Protein AF-A0A383EWA3-F1 (afdb_monomer_lite)

Secondary structure (DSSP, 8-state):
-HHHHHTTPPP--------PPPP-EEPGGGHHHH-SS-HHHHHHHHHHHHTT---TTHHHHHHHHHHHHHHHHHHHHHT-SS-S--HHHHHHHHHHHHHHHHHTT-SS--HHHHHHHHHHHHHHHHHHHHHHHHH--GGGGS--TTS-EEEEETTEEESSSTTPPEE---SS-------------PPPPHHHHHHHHHH--TTS-SS-HHHHHHHHHHHHHHHHHHHH-

Radius of gyration: 26.11 Å; chains: 1; bounding box: 76×43×84 Å

Foldseek 3Di:
DVVCVVVVPDDDPDPPPPDDDDDAAEDLVQVPVVDPFQLQLVLVVVVCVVVVHDCVCSLPVVLVVLLVQLVVVLCVVVVDPDDPSDPVLVVVLSVQQVVVCVVVVHPHGDLCSNLVSLCVRRNLSSSVSSVVSSSDHPPPVPDPPPHFYWYDDDQWIARPPPRDTDGHDDPPDPDDDDDDDDDGDDDDDPVVVVVCVVPDDPPDDPDDVVVVVVVVVVVVVVVVVVVVD

pLDDT: mean 85.51, std 10.2, range [56.0, 97.12]

Structure (mmCIF, N/CA/C/O backbone):
data_AF-A0A383EWA3-F1
#
_entry.id   AF-A0A383EWA3-F1
#
loop_
_atom_site.group_PDB
_atom_site.id
_atom_site.type_symbol
_atom_site.label_atom_id
_atom_site.label_alt_id
_atom_site.label_comp_id
_atom_site.label_asym_id
_atom_site.label_entity_id
_atom_site.label_seq_id
_atom_site.pdbx_PDB_ins_code
_atom_site.Cartn_x
_atom_site.Cartn_y
_atom_site.Cartn_z
_atom_site.occupancy
_atom_site.B_iso_or_equiv
_atom_site.auth_seq_id
_atom_site.auth_comp_id
_atom_site.auth_asym_id
_atom_site.auth_atom_id
_atom_site.pdbx_PDB_model_num
ATOM 1 N N . ILE A 1 1 ? -41.586 -14.687 6.623 1.00 59.41 1 ILE A N 1
ATOM 2 C CA . ILE A 1 1 ? -42.155 -13.933 7.776 1.00 59.41 1 ILE A CA 1
ATOM 3 C C . ILE A 1 1 ? -43.475 -14.551 8.236 1.00 59.41 1 ILE A C 1
ATOM 5 O O . ILE A 1 1 ? -43.554 -14.907 9.400 1.00 59.41 1 ILE A O 1
ATOM 9 N N . LYS A 1 2 ? -44.462 -14.754 7.347 1.00 65.44 2 LYS A N 1
ATOM 10 C CA . LYS A 1 2 ? -45.743 -15.407 7.685 1.00 65.44 2 LYS A CA 1
ATOM 11 C C . LYS A 1 2 ? -45.574 -16.842 8.226 1.00 65.44 2 LYS A C 1
ATOM 13 O O . LYS A 1 2 ? -46.041 -17.120 9.317 1.00 65.44 2 LYS A O 1
ATOM 18 N N . GLU A 1 3 ? -44.757 -17.671 7.570 1.00 68.12 3 GLU A N 1
ATOM 19 C CA . GLU A 1 3 ? -44.404 -19.021 8.065 1.00 68.12 3 GLU A CA 1
ATOM 20 C C . GLU A 1 3 ? -43.766 -19.022 9.462 1.00 68.12 3 GLU A C 1
ATOM 22 O O . GLU A 1 3 ? -44.107 -19.846 10.298 1.00 68.12 3 GLU A O 1
ATOM 27 N N . ALA A 1 4 ? -42.866 -18.077 9.757 1.00 63.84 4 ALA A N 1
ATOM 28 C CA . ALA A 1 4 ? -42.215 -18.002 11.068 1.00 63.84 4 ALA A CA 1
ATOM 29 C C . ALA A 1 4 ? -43.192 -17.609 12.195 1.00 63.84 4 ALA A C 1
ATOM 31 O O . ALA A 1 4 ? -42.987 -18.000 13.344 1.00 63.84 4 ALA A O 1
ATOM 32 N N . TYR A 1 5 ? -44.239 -16.846 11.859 1.00 70.44 5 TYR A N 1
ATOM 33 C CA . TYR A 1 5 ? -45.321 -16.473 12.772 1.00 70.44 5 TYR A CA 1
ATOM 34 C C . TYR A 1 5 ? -46.276 -17.648 13.016 1.00 70.44 5 TYR A C 1
ATOM 36 O O . TYR A 1 5 ? -46.602 -17.938 14.168 1.00 70.44 5 TYR A O 1
ATOM 44 N N . ASP A 1 6 ? -46.656 -18.358 11.950 1.00 77.44 6 ASP A N 1
ATOM 45 C CA . ASP A 1 6 ? -47.553 -19.515 12.018 1.00 77.44 6 ASP A CA 1
ATOM 46 C C . ASP A 1 6 ? -46.904 -20.695 12.770 1.00 77.44 6 ASP A C 1
ATOM 48 O O . ASP A 1 6 ? -47.557 -21.351 13.580 1.00 77.44 6 ASP A O 1
ATOM 52 N N . GLU A 1 7 ? -45.596 -20.917 12.594 1.00 83.44 7 GLU A N 1
ATOM 53 C CA . GLU A 1 7 ? -44.840 -21.985 13.269 1.00 83.44 7 GLU A CA 1
ATOM 54 C C . GLU A 1 7 ? -44.392 -21.636 14.702 1.00 83.44 7 GLU A C 1
ATOM 56 O O . GLU A 1 7 ? -43.801 -22.483 15.372 1.00 83.44 7 GLU A O 1
ATOM 61 N N . ARG A 1 8 ? -44.631 -20.400 15.185 1.00 75.38 8 ARG A N 1
ATOM 62 C CA . ARG A 1 8 ? -44.137 -19.884 16.484 1.00 75.38 8 ARG A CA 1
ATOM 63 C C . ARG A 1 8 ? -42.682 -20.286 16.772 1.00 75.38 8 ARG A C 1
ATOM 65 O O . ARG A 1 8 ? -42.354 -20.700 17.888 1.00 75.38 8 ARG A O 1
ATOM 72 N N . LYS A 1 9 ? -41.809 -20.190 15.764 1.00 75.00 9 LYS A N 1
ATOM 73 C CA . LYS A 1 9 ? -40.391 -20.538 15.919 1.00 75.00 9 LYS A CA 1
ATOM 74 C C . LYS A 1 9 ? -39.805 -19.748 17.088 1.00 75.00 9 LYS A C 1
ATOM 76 O O . LYS A 1 9 ? -40.056 -18.550 17.220 1.00 75.00 9 LYS A O 1
ATOM 81 N N . SER A 1 10 ? -39.050 -20.426 17.952 1.00 73.06 10 SER A N 1
ATOM 82 C CA . SER A 1 10 ? -38.399 -19.778 19.087 1.00 73.06 10 SER A CA 1
ATOM 83 C C . SER A 1 10 ? -37.502 -18.657 18.575 1.00 73.06 10 SER A C 1
ATOM 85 O O . SER A 1 10 ? -36.642 -18.896 17.725 1.00 73.06 10 SER A O 1
ATOM 87 N N . TYR A 1 11 ? -37.700 -17.448 19.091 1.00 71.25 11 TYR A N 1
ATOM 88 C CA . TYR A 1 11 ? -36.789 -16.343 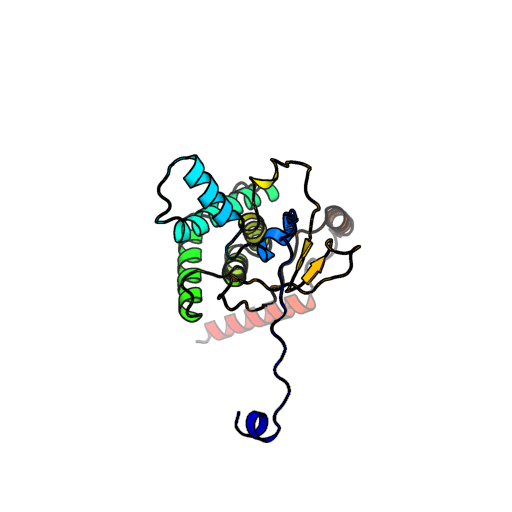18.829 1.00 71.25 11 TYR A CA 1
ATOM 89 C C . TYR A 1 11 ? -35.392 -16.715 19.327 1.00 71.25 11 TYR A C 1
ATOM 91 O O . TYR A 1 11 ? -35.258 -17.307 20.402 1.00 71.25 11 TYR A O 1
ATOM 99 N N . GLU A 1 12 ? -34.353 -16.359 18.568 1.00 68.69 12 GLU A N 1
ATOM 100 C CA . GLU A 1 12 ? -32.996 -16.390 19.108 1.00 68.69 12 GLU A CA 1
ATOM 101 C C . GLU A 1 12 ? -32.971 -15.484 20.340 1.00 68.69 12 GLU A C 1
ATOM 103 O O . GLU A 1 12 ? -33.221 -14.278 20.254 1.00 68.69 12 GLU A O 1
ATOM 108 N N . THR A 1 13 ? -32.733 -16.073 21.510 1.00 65.69 13 THR A N 1
ATOM 109 C CA . THR A 1 13 ? -32.590 -15.320 22.750 1.00 65.69 13 THR A CA 1
ATOM 110 C C . THR A 1 13 ? -31.445 -14.334 22.575 1.00 65.69 13 THR A C 1
ATOM 112 O O . THR A 1 13 ? -30.319 -14.723 22.255 1.00 65.69 13 THR A O 1
ATOM 115 N N . SER A 1 14 ? -31.722 -13.040 22.777 1.00 60.44 14 SER A N 1
ATOM 116 C CA . SER A 1 14 ? -30.674 -12.025 22.748 1.00 60.44 14 SER A CA 1
ATOM 117 C C . SER A 1 14 ? -29.626 -12.420 23.781 1.00 60.44 14 SER A C 1
ATOM 119 O O . SER A 1 14 ? -29.930 -12.482 24.976 1.00 60.44 14 SER A O 1
ATOM 121 N N . ARG A 1 15 ? -28.408 -12.733 23.336 1.00 59.72 15 ARG A N 1
ATOM 122 C CA . ARG A 1 15 ? -27.330 -13.088 24.254 1.00 59.72 15 ARG A CA 1
ATOM 123 C C . ARG A 1 15 ? -27.118 -11.914 25.211 1.00 59.72 15 ARG A C 1
ATOM 125 O O . ARG A 1 15 ? -26.728 -10.831 24.782 1.00 59.72 15 ARG A O 1
ATOM 132 N N . SER A 1 16 ? -27.380 -12.117 26.500 1.00 57.56 16 SER A N 1
ATOM 133 C CA . SER A 1 16 ? -27.087 -11.137 27.544 1.00 57.56 16 SER A CA 1
ATOM 134 C C . SER A 1 16 ? -25.571 -11.073 27.733 1.00 57.56 16 SER A C 1
ATOM 136 O O . SER A 1 16 ? -24.997 -11.776 28.562 1.00 57.56 16 SER A O 1
ATOM 138 N N . HIS A 1 17 ? -24.880 -10.297 26.904 1.00 56.44 17 HIS A N 1
ATOM 139 C CA . HIS A 1 17 ? -23.439 -10.102 27.029 1.00 56.44 17 HIS A CA 1
ATOM 140 C C . HIS A 1 17 ? -23.158 -8.922 27.957 1.00 56.44 17 HIS A C 1
ATOM 142 O O . HIS A 1 17 ? -22.827 -7.828 27.513 1.00 56.44 17 HIS A O 1
ATOM 148 N N . VAL A 1 18 ? -23.284 -9.168 29.263 1.00 57.81 18 VAL A N 1
ATOM 149 C CA . VAL A 1 18 ? -22.684 -8.329 30.313 1.00 57.81 18 VAL A CA 1
ATOM 150 C C . VAL A 1 18 ? -21.349 -8.965 30.706 1.00 57.81 18 VAL A C 1
ATOM 152 O O . VAL A 1 18 ? -21.155 -9.409 31.831 1.00 57.81 18 VAL A O 1
ATOM 155 N N . GLN A 1 19 ? -20.444 -9.111 29.741 1.00 67.00 19 GLN A N 1
ATOM 156 C CA . GLN A 1 19 ? -19.046 -9.423 30.033 1.00 67.00 19 GLN A CA 1
ATOM 157 C C . GLN A 1 19 ? -18.231 -8.153 29.826 1.00 67.00 19 GLN A C 1
ATOM 159 O O . GLN A 1 19 ? -18.472 -7.401 28.878 1.00 67.00 19 GLN A O 1
ATOM 164 N N . THR A 1 20 ? -17.287 -7.900 30.729 1.00 78.56 20 THR A N 1
ATOM 165 C CA . THR A 1 20 ? -16.325 -6.812 30.570 1.00 78.56 20 THR A CA 1
ATOM 166 C C . THR A 1 20 ? -15.487 -7.067 29.316 1.00 78.56 20 THR A C 1
ATOM 168 O O . THR A 1 20 ? -15.048 -8.200 29.112 1.00 78.56 20 THR A O 1
ATOM 171 N N . PRO A 1 21 ? -15.275 -6.060 28.454 1.00 85.38 21 PRO A N 1
ATOM 172 C CA . PRO A 1 21 ? -14.455 -6.232 27.264 1.00 85.38 21 PRO A CA 1
ATOM 173 C C . PRO A 1 21 ? -12.999 -6.501 27.657 1.00 85.38 21 PRO A C 1
ATOM 175 O O . PRO A 1 21 ? -12.444 -5.802 28.504 1.00 85.38 21 PRO A O 1
ATOM 178 N N . ASN A 1 22 ? -12.380 -7.483 27.006 1.00 85.19 22 ASN A N 1
ATOM 179 C CA . ASN A 1 22 ? -10.950 -7.751 27.134 1.00 85.19 22 ASN A CA 1
ATOM 180 C C . ASN A 1 22 ? -10.171 -6.923 26.104 1.00 85.19 22 ASN A C 1
ATOM 182 O O . ASN A 1 22 ? -10.641 -6.713 24.982 1.00 85.19 22 ASN A O 1
ATOM 186 N N . LEU A 1 23 ? -8.983 -6.459 26.489 1.00 86.94 23 LEU A N 1
ATOM 187 C CA . LEU A 1 23 ? -8.086 -5.681 25.636 1.00 86.94 23 LEU A CA 1
ATOM 188 C C . LEU A 1 23 ? -6.951 -6.569 25.128 1.00 86.94 23 LEU A C 1
ATOM 190 O O . LEU A 1 23 ? -6.292 -7.242 25.915 1.00 86.94 23 LEU A O 1
ATOM 194 N N . PHE A 1 24 ? -6.712 -6.517 23.821 1.00 87.56 24 PHE A N 1
ATOM 195 C CA . PHE A 1 24 ? -5.651 -7.250 23.141 1.00 87.56 24 PHE A CA 1
ATOM 196 C C . PHE A 1 24 ? -4.851 -6.297 22.253 1.00 87.56 24 PHE A C 1
ATOM 198 O O . PHE A 1 24 ? -5.405 -5.351 21.687 1.00 87.56 24 PHE A O 1
ATOM 205 N N . GLU A 1 25 ? -3.557 -6.563 22.106 1.00 88.06 25 GLU A N 1
ATOM 206 C CA . GLU A 1 25 ? -2.717 -5.933 21.088 1.00 88.06 25 GLU A CA 1
ATOM 207 C C . GLU A 1 25 ? -2.927 -6.659 19.752 1.00 88.06 25 GLU A C 1
ATOM 209 O O . GLU A 1 25 ? -3.081 -7.877 19.721 1.00 88.06 25 GLU A O 1
ATOM 214 N N . VAL A 1 26 ? -2.935 -5.944 18.629 1.00 88.94 26 VAL A N 1
ATOM 215 C CA . VAL A 1 26 ? -3.057 -6.559 17.298 1.00 88.94 26 VAL A CA 1
ATOM 216 C C . VAL A 1 26 ? -1.675 -6.670 16.675 1.00 88.94 26 VAL A C 1
ATOM 218 O O . VAL A 1 26 ? -0.919 -5.708 16.692 1.00 88.94 26 VAL A O 1
ATOM 221 N N . ASN A 1 27 ? -1.351 -7.814 16.070 1.00 88.25 27 ASN A N 1
ATOM 222 C CA . ASN A 1 27 ? -0.108 -7.954 15.315 1.00 88.25 27 ASN A CA 1
ATOM 223 C C . ASN A 1 27 ? -0.077 -6.978 14.121 1.00 88.25 27 ASN A C 1
ATOM 225 O O . ASN A 1 27 ? -0.943 -7.057 13.240 1.00 88.25 27 ASN A O 1
ATOM 229 N N . LYS A 1 28 ? 0.970 -6.145 14.056 1.00 85.88 28 LYS A N 1
ATOM 230 C CA . LYS A 1 28 ? 1.347 -5.252 12.950 1.00 85.88 28 LYS A CA 1
ATOM 231 C C . LYS A 1 28 ? 1.034 -5.747 11.549 1.00 85.88 28 LYS A C 1
ATOM 233 O O . LYS A 1 28 ? 0.485 -5.021 10.723 1.00 85.88 28 LYS A O 1
ATOM 238 N N . GLU A 1 29 ? 1.408 -6.983 11.236 1.00 87.38 29 GLU A N 1
ATOM 239 C CA . GLU A 1 29 ? 1.237 -7.500 9.877 1.00 87.38 29 GLU A CA 1
ATOM 240 C C . GLU A 1 29 ? -0.246 -7.652 9.524 1.00 87.38 29 GLU A C 1
ATOM 242 O O . GLU A 1 29 ? -0.639 -7.501 8.368 1.00 87.38 29 GLU A O 1
ATOM 247 N N . THR A 1 30 ? -1.080 -7.891 10.531 1.00 89.44 30 THR A N 1
ATOM 248 C CA . THR A 1 30 ? -2.523 -8.110 10.405 1.00 89.44 30 THR A CA 1
ATOM 249 C C . THR A 1 30 ? -3.354 -6.860 10.687 1.00 89.44 30 THR A C 1
ATOM 251 O O . THR A 1 30 ? -4.581 -6.913 10.687 1.00 89.44 30 THR A O 1
ATOM 254 N N . LEU A 1 31 ? -2.702 -5.713 10.880 1.00 89.88 31 LEU A N 1
ATOM 255 C CA . LEU A 1 31 ? -3.329 -4.460 11.301 1.00 89.88 31 LEU A CA 1
ATOM 256 C C . LEU A 1 31 ? -4.318 -3.915 10.251 1.00 89.88 31 LEU A C 1
ATOM 258 O O . LEU A 1 31 ? -5.324 -3.303 10.598 1.00 89.88 31 LEU A O 1
ATOM 262 N N . PHE A 1 32 ? -4.119 -4.260 8.975 1.00 87.62 32 PHE A N 1
ATOM 263 C CA . PHE A 1 32 ? -5.082 -4.004 7.896 1.00 87.62 32 PHE A CA 1
ATOM 264 C C . PHE A 1 32 ? -6.462 -4.648 8.135 1.00 87.62 32 PHE A C 1
ATOM 266 O O . PHE A 1 32 ? -7.461 -4.112 7.680 1.00 87.62 32 PHE A O 1
ATOM 273 N N . PHE A 1 33 ? -6.545 -5.777 8.850 1.00 86.94 33 PHE A N 1
ATOM 274 C CA . PHE A 1 33 ? -7.831 -6.406 9.187 1.00 86.94 33 PHE A CA 1
ATOM 275 C C . PHE A 1 33 ? -8.503 -5.764 10.412 1.00 86.94 33 PHE A C 1
ATOM 277 O O . PHE A 1 33 ? -9.703 -5.945 10.614 1.00 86.94 33 PHE A O 1
ATOM 284 N N . ALA A 1 34 ? -7.742 -5.037 11.238 1.00 87.19 34 ALA A N 1
ATOM 285 C CA . ALA A 1 34 ? -8.270 -4.283 12.377 1.00 87.19 34 ALA A CA 1
ATOM 286 C C . ALA A 1 34 ? -8.765 -2.889 11.982 1.00 87.19 34 ALA A C 1
ATOM 288 O O . ALA A 1 34 ? -9.695 -2.369 12.597 1.00 87.19 34 ALA A O 1
ATOM 289 N N . LEU A 1 35 ? -8.118 -2.254 11.011 1.00 87.38 35 LEU A N 1
ATOM 290 C CA . LEU A 1 35 ? -8.449 -0.900 10.589 1.00 87.38 35 LEU A CA 1
ATOM 291 C C . LEU A 1 35 ? -9.428 -0.907 9.416 1.00 87.38 35 LEU A C 1
ATOM 293 O O . LEU A 1 35 ? -9.417 -1.798 8.573 1.00 87.38 35 LEU A O 1
ATOM 297 N N . THR A 1 36 ? -10.275 0.117 9.351 1.00 82.00 36 THR A N 1
ATOM 298 C CA . THR A 1 36 ? -11.177 0.348 8.211 1.00 82.00 36 THR A CA 1
ATOM 299 C C . THR A 1 36 ? -10.477 1.026 7.032 1.00 82.00 36 THR A C 1
ATOM 301 O O . THR A 1 36 ? -10.977 0.980 5.911 1.00 82.00 36 THR A O 1
ATOM 304 N N . GLU A 1 37 ? -9.330 1.660 7.282 1.00 88.25 37 GLU A N 1
ATOM 305 C CA . GLU A 1 37 ? -8.514 2.386 6.308 1.00 88.25 37 GLU A CA 1
ATOM 306 C C . GLU A 1 37 ? -7.122 1.753 6.173 1.00 88.25 37 GLU A C 1
ATOM 308 O O . GLU A 1 37 ? -6.768 0.817 6.895 1.00 88.25 37 GLU A O 1
ATOM 313 N N . PHE A 1 38 ? -6.299 2.266 5.252 1.00 92.19 38 PHE A N 1
ATOM 314 C CA . PHE A 1 38 ? -4.908 1.829 5.160 1.00 92.19 38 PHE A CA 1
ATOM 315 C C . PHE A 1 38 ? -4.153 2.192 6.442 1.00 92.19 38 PHE A C 1
ATOM 317 O O . PHE A 1 38 ? -4.189 3.364 6.830 1.00 92.19 38 PHE A O 1
ATOM 324 N N . PRO A 1 39 ? -3.402 1.249 7.046 1.00 93.81 39 PRO A N 1
ATOM 325 C CA . PRO A 1 39 ? -2.589 1.529 8.224 1.00 93.81 39 PRO A CA 1
ATOM 326 C C . PRO A 1 39 ? -1.730 2.785 8.079 1.00 93.81 39 PRO A C 1
ATOM 328 O O . PRO A 1 39 ? -1.664 3.597 8.998 1.00 93.81 39 PRO A O 1
ATOM 331 N N . TYR A 1 40 ? -1.158 3.016 6.896 1.00 94.62 40 TYR A N 1
ATOM 332 C CA . TYR A 1 40 ? -0.364 4.215 6.652 1.00 94.62 40 TYR A CA 1
ATOM 333 C C . TYR A 1 40 ? -1.173 5.518 6.697 1.00 94.62 40 TYR A C 1
ATOM 335 O O . TYR A 1 40 ? -0.693 6.513 7.230 1.00 94.62 40 TYR A O 1
ATOM 343 N N . ILE A 1 41 ? -2.411 5.528 6.194 1.00 93.81 41 ILE A N 1
ATOM 344 C CA . ILE A 1 41 ? -3.290 6.706 6.281 1.00 93.81 41 ILE A CA 1
ATOM 345 C C . ILE A 1 41 ? -3.683 6.964 7.737 1.00 93.81 41 ILE A C 1
ATOM 347 O O . ILE A 1 41 ? -3.613 8.102 8.197 1.00 93.81 41 ILE A O 1
ATOM 351 N N . THR A 1 42 ? -4.011 5.915 8.493 1.00 92.94 42 THR A N 1
ATOM 352 C CA . THR A 1 42 ? -4.290 6.037 9.930 1.00 92.94 42 THR A CA 1
ATOM 353 C C . THR A 1 42 ? -3.091 6.612 10.686 1.00 92.94 42 THR A C 1
ATOM 355 O O . THR A 1 42 ? -3.252 7.528 11.492 1.00 92.94 42 THR A O 1
ATOM 358 N N . TYR A 1 43 ? -1.875 6.170 10.356 1.00 93.25 43 TYR A N 1
ATOM 359 C CA . TYR A 1 43 ? -0.645 6.775 10.869 1.00 93.25 43 TYR A CA 1
ATOM 360 C C . TYR A 1 43 ? -0.554 8.275 10.552 1.00 93.25 43 TYR A C 1
ATOM 362 O O . TYR A 1 43 ? -0.204 9.069 11.428 1.00 93.25 43 TYR A O 1
ATOM 370 N N . LEU A 1 44 ? -0.875 8.685 9.322 1.00 94.19 44 LEU A N 1
ATOM 371 C CA . LEU A 1 44 ? -0.850 10.098 8.952 1.00 94.19 44 LEU A CA 1
ATOM 372 C C . LEU A 1 44 ? -1.857 10.916 9.773 1.00 94.19 44 LEU A C 1
ATOM 374 O O . LEU A 1 44 ? -1.501 12.003 10.229 1.00 94.19 44 LEU A O 1
ATOM 378 N N . TYR A 1 45 ? -3.067 10.395 10.017 1.00 93.12 45 TYR A N 1
ATOM 379 C CA . TYR A 1 45 ? -4.063 11.068 10.863 1.00 93.12 45 TYR A CA 1
ATOM 380 C C . TYR A 1 45 ? -3.526 11.297 12.273 1.00 93.12 45 TYR A C 1
ATOM 382 O O . TYR A 1 45 ? -3.618 12.400 12.813 1.00 93.12 45 TYR A O 1
ATOM 390 N N . GLU A 1 46 ? -2.929 10.270 12.870 1.00 92.19 46 GLU A N 1
ATOM 391 C CA . GLU A 1 46 ? -2.354 10.367 14.209 1.00 92.19 46 GLU A CA 1
ATOM 392 C C . GLU A 1 46 ? -1.183 11.349 14.270 1.00 92.19 46 GLU A C 1
ATOM 394 O O . GLU A 1 46 ? -1.115 12.178 15.179 1.00 92.19 46 GLU A O 1
ATOM 399 N N . LYS A 1 47 ? -0.304 11.324 13.264 1.00 92.44 47 LYS A N 1
ATOM 400 C CA . LYS A 1 47 ? 0.804 12.273 13.151 1.00 92.44 47 LYS A CA 1
ATOM 401 C C . LYS A 1 47 ? 0.297 13.712 13.050 1.00 92.44 47 LYS A C 1
ATOM 403 O O . LYS A 1 47 ? 0.799 14.591 13.744 1.00 92.44 47 LYS A O 1
ATOM 408 N N . TYR A 1 48 ? -0.714 13.962 12.220 1.00 92.56 48 TYR A N 1
ATOM 409 C CA . TYR A 1 48 ? -1.277 15.302 12.042 1.00 92.56 48 TYR A CA 1
ATOM 410 C C . TYR A 1 48 ? -1.942 15.807 13.324 1.00 92.56 48 TYR A C 1
ATOM 412 O O . TYR A 1 48 ? -1.795 16.981 13.656 1.00 92.56 48 TYR A O 1
ATOM 420 N N . ARG A 1 49 ? -2.602 14.925 14.087 1.00 91.31 49 ARG A N 1
ATOM 421 C CA . ARG A 1 49 ? -3.155 15.263 15.408 1.00 91.31 49 ARG A CA 1
ATOM 422 C C . ARG A 1 49 ? -2.069 15.635 16.414 1.00 91.31 49 ARG A C 1
ATOM 424 O O . ARG A 1 49 ? -2.234 16.621 17.125 1.00 91.31 49 ARG A O 1
ATOM 431 N N . GLN A 1 50 ? -0.960 14.893 16.455 1.00 91.75 50 GLN A N 1
ATOM 432 C CA . GLN A 1 50 ? 0.187 15.223 17.315 1.00 91.75 50 GLN A CA 1
ATOM 433 C C . GLN A 1 50 ? 0.818 16.572 16.939 1.00 91.75 50 GLN A C 1
ATOM 435 O O . GLN A 1 50 ? 1.204 17.340 17.814 1.00 91.75 50 GLN A O 1
ATOM 440 N N . GLU A 1 51 ? 0.893 16.872 15.642 1.00 92.50 51 GLU A N 1
ATOM 441 C CA . GLU A 1 51 ? 1.445 18.123 15.111 1.00 92.50 51 GLU A CA 1
ATOM 442 C C . GLU A 1 51 ? 0.431 19.287 15.094 1.00 92.50 51 GLU A C 1
ATOM 444 O O . GLU A 1 51 ? 0.782 20.385 14.665 1.00 92.50 51 GLU A O 1
ATOM 449 N N . ILE A 1 52 ? -0.813 19.068 15.546 1.00 91.00 52 ILE A N 1
ATOM 450 C CA . ILE A 1 52 ? -1.915 20.051 15.539 1.00 91.00 52 ILE A CA 1
ATOM 451 C C . ILE A 1 52 ? -2.124 20.648 14.128 1.00 91.00 52 ILE A C 1
ATOM 453 O O . ILE A 1 52 ? -2.320 21.848 13.931 1.00 91.00 52 ILE A O 1
ATOM 457 N N . LYS A 1 53 ? -2.057 19.791 13.104 1.00 89.69 53 LYS A N 1
ATOM 458 C CA . LYS A 1 53 ? -2.307 20.146 11.701 1.00 89.69 53 LYS A CA 1
ATOM 459 C C . LYS A 1 53 ? -3.749 19.856 11.307 1.00 89.69 53 LYS A C 1
ATOM 461 O O . LYS A 1 53 ? -4.419 19.006 11.882 1.00 89.69 53 LYS A O 1
ATOM 466 N N . THR A 1 54 ? -4.220 20.563 10.283 1.00 89.25 54 THR A N 1
ATOM 467 C CA . THR A 1 54 ? -5.538 20.313 9.686 1.00 89.25 54 THR A CA 1
ATOM 468 C C . THR A 1 54 ? -5.518 19.019 8.871 1.00 89.25 54 THR A C 1
ATOM 470 O O . THR A 1 54 ? -4.606 18.808 8.078 1.00 89.25 54 THR A O 1
ATOM 473 N N . ASP A 1 55 ? -6.542 18.184 9.029 1.00 87.00 55 ASP A N 1
ATOM 474 C CA . ASP A 1 55 ? -6.683 16.851 8.424 1.00 87.00 55 ASP A CA 1
ATOM 475 C C . ASP A 1 55 ? -7.704 16.789 7.267 1.00 87.00 55 ASP A C 1
ATOM 477 O O . ASP A 1 55 ? -7.967 15.717 6.723 1.00 87.00 55 ASP A O 1
ATOM 481 N N . LYS A 1 56 ? -8.246 17.943 6.847 1.00 85.06 56 LYS A N 1
ATOM 482 C CA . LYS A 1 56 ? -9.315 18.070 5.833 1.00 85.06 56 LYS A CA 1
ATOM 483 C C . LYS A 1 56 ? -9.050 17.322 4.523 1.00 85.06 56 LYS A C 1
ATOM 485 O O . LYS A 1 56 ? -9.979 16.766 3.950 1.00 85.06 56 LYS A O 1
ATOM 490 N N . GLU A 1 57 ? -7.811 17.332 4.041 1.00 84.88 57 GLU A N 1
ATOM 491 C CA . GLU A 1 57 ? -7.442 16.782 2.725 1.00 84.88 57 GLU A CA 1
ATOM 492 C C . GLU A 1 57 ? -6.721 15.431 2.826 1.00 84.88 57 GLU A C 1
ATOM 494 O O . GLU A 1 57 ? -6.318 14.854 1.814 1.00 84.88 57 GLU A O 1
ATOM 499 N N . LEU A 1 58 ? -6.586 14.881 4.038 1.00 86.69 58 LEU A N 1
ATOM 500 C CA . LEU A 1 58 ? -5.715 13.736 4.283 1.00 86.69 58 LEU A CA 1
ATOM 501 C C . LEU A 1 58 ? -6.196 12.442 3.621 1.00 86.69 58 LEU A C 1
ATOM 503 O O . LEU A 1 58 ? -5.383 11.600 3.258 1.00 86.69 58 LEU A O 1
ATOM 507 N N . SER A 1 59 ? -7.498 12.296 3.395 1.00 79.31 59 SER A N 1
ATOM 508 C CA . SER A 1 59 ? -8.045 11.152 2.659 1.00 79.31 59 SER A CA 1
ATOM 509 C C . SER A 1 59 ? -7.537 11.090 1.211 1.00 79.31 59 SER A C 1
ATOM 511 O O . SER A 1 59 ? -7.332 10.003 0.671 1.00 79.31 59 SER A O 1
ATOM 513 N N . ILE A 1 60 ? -7.284 12.248 0.589 1.00 82.88 60 ILE A N 1
ATOM 514 C CA . ILE A 1 60 ? -6.775 12.365 -0.784 1.00 82.88 60 ILE A CA 1
ATOM 515 C C . ILE A 1 60 ? -5.246 12.403 -0.776 1.00 82.88 60 ILE A C 1
ATOM 517 O O . ILE A 1 60 ? -4.592 11.663 -1.516 1.00 82.88 60 ILE A O 1
ATOM 521 N N . ASP A 1 61 ? -4.663 13.254 0.066 1.00 90.25 61 ASP A N 1
ATOM 522 C CA . ASP A 1 61 ? -3.214 13.420 0.150 1.00 90.25 61 ASP A CA 1
ATOM 523 C C . ASP A 1 61 ? -2.521 12.187 0.726 1.00 90.25 61 ASP A C 1
ATOM 525 O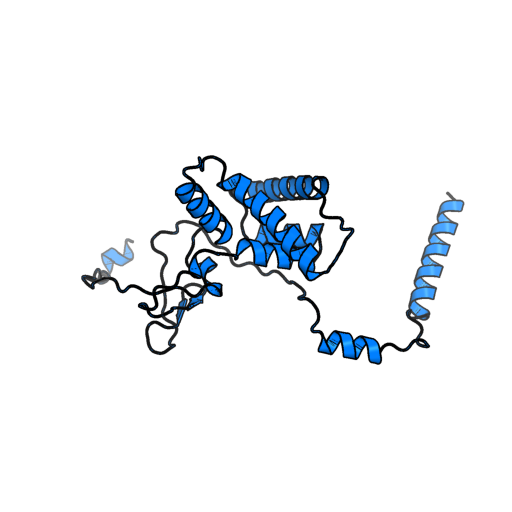 O . ASP A 1 61 ? -1.408 11.870 0.316 1.00 90.25 61 ASP A O 1
ATOM 529 N N . GLY A 1 62 ? -3.206 11.410 1.565 1.00 93.50 62 GLY A N 1
ATOM 530 C CA . GLY A 1 62 ? -2.708 10.143 2.090 1.00 93.50 62 GLY A CA 1
ATOM 531 C C . GLY A 1 62 ? -2.358 9.146 0.987 1.00 93.50 62 GLY A C 1
ATOM 532 O O . GLY A 1 62 ? -1.340 8.465 1.076 1.00 93.50 62 GLY A O 1
ATOM 533 N N . ILE A 1 63 ? -3.119 9.113 -0.113 1.00 94.19 63 ILE A N 1
ATOM 534 C CA . ILE A 1 63 ? -2.790 8.268 -1.273 1.00 94.19 63 ILE A CA 1
ATOM 535 C C . ILE A 1 63 ? -1.507 8.761 -1.950 1.00 94.19 63 ILE A C 1
ATOM 537 O O . ILE A 1 63 ? -0.657 7.955 -2.331 1.00 94.19 63 ILE A O 1
ATOM 541 N N . LYS A 1 64 ? -1.331 10.080 -2.085 1.00 94.94 64 LYS A N 1
ATOM 542 C CA . LYS A 1 64 ? -0.107 10.659 -2.659 1.00 94.94 64 LYS A CA 1
ATOM 543 C C . LYS A 1 64 ? 1.101 10.352 -1.775 1.00 94.94 64 LYS A C 1
ATOM 545 O O . LYS A 1 64 ? 2.142 9.956 -2.295 1.00 94.94 64 LYS A O 1
ATOM 550 N N . GLU A 1 65 ? 0.947 10.471 -0.460 1.00 95.50 65 GLU A N 1
ATOM 551 C CA . GLU A 1 65 ? 1.971 10.124 0.527 1.00 95.50 65 GLU A CA 1
ATOM 552 C C . GLU A 1 65 ? 2.346 8.638 0.451 1.00 95.50 65 GLU A C 1
ATOM 554 O O . GLU A 1 65 ? 3.535 8.319 0.416 1.00 95.50 65 GLU A O 1
ATOM 559 N N . ILE A 1 66 ? 1.374 7.726 0.295 1.00 96.75 66 ILE A N 1
ATOM 560 C CA . ILE A 1 66 ? 1.651 6.299 0.042 1.00 96.75 66 ILE A CA 1
ATOM 561 C C . ILE A 1 66 ? 2.529 6.130 -1.202 1.00 96.75 66 ILE A C 1
ATOM 563 O O . ILE A 1 66 ? 3.498 5.377 -1.161 1.00 96.75 66 ILE A O 1
ATOM 567 N N . LEU A 1 67 ? 2.243 6.827 -2.305 1.00 96.19 67 LEU A N 1
ATOM 568 C CA . LEU A 1 67 ? 3.038 6.710 -3.535 1.00 96.19 67 LEU A CA 1
ATOM 569 C C . LEU A 1 67 ? 4.443 7.292 -3.390 1.00 96.19 67 LEU A C 1
ATOM 571 O O . LEU A 1 67 ? 5.412 6.713 -3.887 1.00 96.19 67 LEU A O 1
ATOM 575 N N . ILE A 1 68 ? 4.575 8.422 -2.694 1.00 96.19 68 ILE A N 1
ATOM 576 C CA . ILE A 1 68 ? 5.875 9.019 -2.377 1.00 96.19 68 ILE A CA 1
ATOM 577 C C . ILE A 1 68 ? 6.683 8.050 -1.512 1.00 96.19 68 ILE A C 1
ATOM 579 O O . ILE A 1 68 ? 7.854 7.788 -1.808 1.00 96.19 68 ILE A O 1
ATOM 583 N N . ARG A 1 69 ? 6.050 7.458 -0.497 1.00 96.81 69 ARG A N 1
ATOM 584 C CA . ARG A 1 69 ? 6.654 6.459 0.380 1.00 96.81 69 ARG A CA 1
ATOM 585 C C . ARG A 1 69 ? 7.058 5.202 -0.387 1.00 96.81 69 ARG A C 1
ATOM 587 O O . ARG A 1 69 ? 8.199 4.762 -0.260 1.00 96.81 69 ARG A O 1
ATOM 594 N N . ALA A 1 70 ? 6.181 4.682 -1.238 1.00 96.81 70 ALA A N 1
ATOM 595 C CA . ALA A 1 70 ? 6.439 3.528 -2.092 1.00 96.81 70 ALA A CA 1
ATOM 596 C C . ALA A 1 70 ? 7.615 3.773 -3.042 1.00 96.81 70 ALA A C 1
ATOM 598 O O . ALA A 1 70 ? 8.466 2.903 -3.206 1.00 96.81 70 ALA A O 1
ATOM 599 N N . ARG A 1 71 ? 7.723 4.979 -3.619 1.00 95.50 71 ARG A N 1
ATOM 600 C CA . ARG A 1 71 ? 8.879 5.365 -4.439 1.00 95.50 71 ARG A CA 1
ATOM 601 C C . ARG A 1 71 ? 10.178 5.290 -3.645 1.00 95.50 71 ARG A C 1
ATOM 603 O O . ARG A 1 71 ? 11.152 4.758 -4.161 1.00 95.50 71 ARG A O 1
ATOM 610 N N . ILE A 1 72 ? 10.194 5.791 -2.408 1.00 95.31 72 ILE A N 1
ATOM 611 C CA . ILE A 1 72 ? 11.373 5.730 -1.528 1.00 95.31 72 ILE A CA 1
ATOM 612 C C . ILE A 1 72 ? 11.740 4.274 -1.208 1.00 95.31 72 ILE A C 1
ATOM 614 O O . ILE A 1 72 ? 12.915 3.915 -1.263 1.00 95.31 72 ILE A O 1
ATOM 618 N N . LEU A 1 73 ? 10.752 3.430 -0.891 1.00 94.75 73 LEU A N 1
ATOM 619 C CA . LEU A 1 73 ? 10.981 2.004 -0.636 1.00 94.75 73 LEU A CA 1
ATOM 620 C C . LEU A 1 73 ? 11.558 1.308 -1.872 1.00 94.75 73 LEU A C 1
ATOM 622 O O . LEU A 1 73 ? 12.575 0.624 -1.776 1.00 94.75 73 LEU A O 1
ATOM 626 N N . PHE A 1 74 ? 10.967 1.552 -3.039 1.00 94.62 74 PHE A N 1
ATOM 627 C CA . PHE A 1 74 ? 11.402 0.991 -4.312 1.00 94.62 74 PHE A CA 1
ATOM 628 C C . PHE A 1 74 ? 12.840 1.399 -4.668 1.00 94.62 74 PHE A C 1
ATOM 630 O O . PHE A 1 74 ? 13.679 0.541 -4.947 1.00 94.62 74 PHE A O 1
ATOM 637 N N . THR A 1 75 ? 13.164 2.696 -4.627 1.00 93.38 75 THR A N 1
ATOM 638 C CA . THR A 1 75 ? 14.507 3.176 -4.990 1.00 93.38 75 THR A CA 1
ATOM 639 C C . THR A 1 75 ? 15.571 2.668 -4.033 1.00 93.38 75 THR A C 1
ATOM 641 O O . THR A 1 75 ? 16.634 2.239 -4.482 1.00 93.38 75 THR A O 1
ATOM 644 N N . LYS A 1 76 ? 15.268 2.645 -2.729 1.00 93.06 76 LYS A N 1
ATOM 645 C CA . LYS A 1 76 ? 16.161 2.101 -1.705 1.00 93.06 76 LYS A CA 1
ATOM 646 C C . LYS A 1 76 ? 16.399 0.603 -1.901 1.00 93.06 76 LYS A C 1
ATOM 648 O O . LYS A 1 76 ? 17.536 0.158 -1.790 1.00 93.06 76 LYS A O 1
ATOM 653 N N . LYS A 1 77 ? 15.350 -0.168 -2.201 1.00 90.75 77 LYS A N 1
ATOM 654 C CA . LYS A 1 77 ? 15.429 -1.628 -2.355 1.00 90.75 77 LYS A CA 1
ATOM 655 C C . LYS A 1 77 ? 16.211 -2.045 -3.600 1.00 90.75 77 LYS A C 1
ATOM 657 O O . LYS A 1 77 ? 17.043 -2.944 -3.523 1.00 90.75 77 LYS A O 1
ATOM 662 N N . HIS A 1 78 ? 15.971 -1.387 -4.733 1.00 87.25 78 HIS A N 1
ATOM 663 C CA . HIS A 1 78 ? 16.605 -1.750 -6.005 1.00 87.25 78 HIS A CA 1
ATOM 664 C C . HIS A 1 78 ? 17.905 -0.981 -6.291 1.00 87.25 78 HIS A C 1
ATOM 666 O O . HIS A 1 78 ? 18.575 -1.277 -7.278 1.00 87.25 78 HIS A O 1
ATOM 672 N N . ASN A 1 79 ? 18.275 -0.019 -5.437 1.00 84.62 79 ASN A N 1
ATOM 673 C CA . ASN A 1 79 ? 19.444 0.853 -5.588 1.00 84.62 79 ASN A CA 1
ATOM 674 C C . ASN A 1 79 ? 19.517 1.527 -6.974 1.00 84.62 79 ASN A C 1
ATOM 676 O O . ASN A 1 79 ? 20.566 1.587 -7.618 1.00 84.62 79 ASN A O 1
ATOM 680 N N . VAL A 1 80 ? 18.365 1.990 -7.464 1.00 83.81 80 VAL A N 1
ATOM 681 C CA . VAL A 1 80 ? 18.219 2.536 -8.817 1.00 83.81 80 VAL A CA 1
ATOM 682 C C . VAL A 1 80 ? 18.323 4.057 -8.777 1.00 83.81 80 VAL A C 1
ATOM 684 O O . VAL A 1 80 ? 17.522 4.721 -8.120 1.00 83.81 80 VAL A O 1
ATOM 687 N N . ARG A 1 81 ? 19.276 4.615 -9.535 1.00 75.94 81 ARG A N 1
ATOM 688 C CA . ARG A 1 81 ? 19.432 6.071 -9.695 1.00 75.94 81 ARG A CA 1
ATOM 689 C C . ARG A 1 81 ? 18.428 6.677 -10.681 1.00 75.94 81 ARG A C 1
ATOM 691 O O . ARG A 1 81 ? 17.963 7.788 -10.458 1.00 75.94 81 ARG A O 1
ATOM 698 N N . TYR A 1 82 ? 18.101 5.956 -11.755 1.00 82.12 82 TYR A N 1
ATOM 699 C CA . TYR A 1 82 ? 17.185 6.407 -12.807 1.00 82.12 82 TYR A CA 1
ATOM 700 C C . TYR A 1 82 ? 16.005 5.451 -12.927 1.00 82.12 82 TYR A C 1
ATOM 702 O O . TYR A 1 82 ? 16.183 4.278 -13.236 1.00 82.12 82 TYR A O 1
ATOM 710 N N . HIS A 1 83 ? 14.800 5.954 -12.686 1.00 87.56 83 HIS A N 1
ATOM 711 C CA . HIS A 1 83 ? 13.571 5.176 -12.752 1.00 87.56 83 HIS A CA 1
ATOM 712 C C . HIS A 1 83 ? 12.460 5.990 -13.413 1.00 87.56 83 HIS A C 1
ATOM 714 O O . HIS A 1 83 ? 12.433 7.218 -13.323 1.00 87.56 83 HIS A O 1
ATOM 720 N N . ASN A 1 84 ? 11.470 5.302 -13.975 1.00 87.81 84 ASN A N 1
ATOM 721 C CA . ASN A 1 84 ? 10.350 5.961 -14.647 1.00 87.81 84 ASN A CA 1
ATOM 722 C C . ASN A 1 84 ? 9.270 6.471 -13.676 1.00 87.81 84 ASN A C 1
ATOM 724 O O . ASN A 1 84 ? 8.307 7.069 -14.124 1.00 87.81 84 ASN A O 1
ATOM 728 N N . LEU A 1 85 ? 9.432 6.295 -12.356 1.00 91.62 85 LEU A N 1
ATOM 729 C CA . LEU A 1 85 ? 8.500 6.773 -11.315 1.00 91.62 85 LEU A CA 1
ATOM 730 C C . LEU A 1 85 ? 8.618 8.294 -11.062 1.00 91.62 85 LEU A C 1
ATOM 732 O O . LEU A 1 85 ? 9.007 8.754 -9.982 1.00 91.62 85 LEU A O 1
ATOM 736 N N . THR A 1 86 ? 8.339 9.084 -12.094 1.00 93.12 86 THR A N 1
ATOM 737 C CA . THR A 1 86 ? 8.344 10.552 -12.062 1.00 93.12 86 THR A CA 1
ATOM 738 C C . THR A 1 86 ? 6.990 11.108 -11.616 1.00 93.12 86 THR A C 1
ATOM 740 O O . THR A 1 86 ? 5.974 10.411 -11.631 1.00 93.12 86 THR A O 1
ATOM 743 N N . SER A 1 87 ? 6.933 12.400 -11.281 1.00 93.81 87 SER A N 1
ATOM 744 C CA . SER A 1 87 ? 5.667 13.073 -10.952 1.00 93.81 87 SER A CA 1
ATOM 745 C C . SER A 1 87 ? 4.635 12.974 -12.085 1.00 93.81 87 SER A C 1
ATOM 747 O O . SER A 1 87 ? 3.448 12.840 -11.816 1.00 93.81 87 SER A O 1
ATOM 749 N N . GLN A 1 88 ? 5.081 12.959 -13.348 1.00 94.81 88 GLN A N 1
ATOM 750 C CA . GLN A 1 88 ? 4.207 12.768 -14.512 1.00 94.81 88 GLN A CA 1
ATOM 751 C C . GLN A 1 88 ? 3.560 11.379 -14.505 1.00 94.81 88 GLN A C 1
ATOM 753 O O . GLN A 1 88 ? 2.350 11.261 -14.684 1.00 94.81 88 GLN A O 1
ATOM 758 N N . THR A 1 89 ? 4.335 10.324 -14.232 1.00 95.25 89 THR A N 1
ATOM 759 C CA . THR A 1 89 ? 3.764 8.973 -14.115 1.00 95.25 89 THR A CA 1
ATOM 760 C C . THR A 1 89 ? 2.803 8.846 -12.941 1.00 95.25 89 THR A C 1
ATOM 762 O O . THR A 1 89 ? 1.775 8.190 -13.074 1.00 95.25 89 THR A O 1
ATOM 765 N N . PHE A 1 90 ? 3.067 9.529 -11.823 1.00 95.75 90 PHE A N 1
ATOM 766 C CA . PHE A 1 90 ? 2.146 9.559 -10.686 1.00 95.75 90 PHE A CA 1
ATOM 767 C C . PHE A 1 90 ? 0.869 10.350 -10.986 1.00 95.75 90 PHE A C 1
ATOM 769 O O . PHE A 1 90 ? -0.200 9.963 -10.528 1.00 95.75 90 PHE A O 1
ATOM 776 N N . GLN A 1 91 ? 0.933 11.389 -11.819 1.00 96.00 91 GLN A N 1
ATOM 777 C CA . GLN A 1 91 ? -0.266 12.076 -12.299 1.00 96.00 91 GLN A CA 1
ATOM 778 C C . GLN A 1 91 ? -1.154 11.131 -13.123 1.00 96.00 91 GLN A C 1
ATOM 780 O O . GLN A 1 91 ? -2.361 11.060 -12.892 1.00 96.00 91 GLN A O 1
ATOM 785 N N . ILE A 1 92 ? -0.555 10.371 -14.048 1.00 96.06 92 ILE A N 1
ATOM 786 C CA . ILE A 1 92 ? -1.263 9.365 -14.858 1.00 96.06 92 ILE A CA 1
ATOM 787 C C . ILE A 1 92 ? -1.843 8.269 -13.956 1.00 96.06 92 ILE A C 1
ATOM 789 O O . ILE A 1 92 ? -3.007 7.901 -14.100 1.00 96.06 92 ILE A O 1
ATOM 793 N N . TYR A 1 93 ? -1.057 7.798 -12.987 1.00 96.50 93 TYR A N 1
ATOM 794 C CA . TYR A 1 93 ? -1.471 6.821 -11.985 1.00 96.50 93 TYR A CA 1
ATOM 795 C C . TYR A 1 93 ? -2.713 7.279 -11.213 1.00 96.50 93 TYR A C 1
ATOM 797 O O . TYR A 1 93 ? -3.712 6.564 -11.165 1.00 96.50 93 TYR A O 1
ATOM 805 N N . LEU A 1 94 ? -2.676 8.488 -10.643 1.00 95.75 94 LEU A N 1
ATOM 806 C CA . LEU A 1 94 ? -3.775 9.039 -9.850 1.00 95.75 94 LEU A CA 1
ATOM 807 C C . LEU A 1 94 ? -5.022 9.266 -10.706 1.00 95.75 94 LEU A C 1
ATOM 809 O O . LEU A 1 94 ? -6.130 8.972 -10.263 1.00 95.75 94 LEU A O 1
ATOM 813 N N . GLN A 1 95 ? -4.850 9.729 -11.945 1.00 95.81 95 GLN A N 1
ATOM 814 C CA . GLN A 1 95 ? -5.957 9.891 -12.883 1.00 95.81 95 GLN A CA 1
ATOM 815 C C . GLN A 1 95 ? -6.619 8.550 -13.216 1.00 95.81 95 GLN A C 1
ATOM 817 O O . GLN A 1 95 ? -7.846 8.456 -13.255 1.00 95.81 95 GLN A O 1
ATOM 822 N N . TYR A 1 96 ? -5.816 7.511 -13.440 1.00 95.94 96 TYR A N 1
ATOM 823 C CA . TYR A 1 96 ? -6.312 6.178 -13.752 1.00 95.94 96 TYR A CA 1
ATOM 824 C C . TYR A 1 96 ? -7.025 5.537 -12.557 1.00 95.94 96 TYR A C 1
ATOM 826 O O . TYR A 1 96 ? -8.131 5.024 -12.718 1.00 95.94 96 TYR A O 1
ATOM 834 N N . ILE A 1 97 ? -6.459 5.653 -11.351 1.00 96.06 97 ILE A N 1
ATOM 835 C CA . ILE A 1 97 ? -7.125 5.215 -10.120 1.00 96.06 97 ILE A CA 1
ATOM 836 C C . ILE A 1 97 ? -8.455 5.922 -9.938 1.00 96.06 97 ILE A C 1
ATOM 838 O O . ILE A 1 97 ? -9.459 5.249 -9.752 1.00 96.06 97 ILE A O 1
ATOM 842 N N . ARG A 1 98 ? -8.478 7.255 -10.032 1.00 95.00 98 ARG A N 1
ATOM 843 C CA . ARG A 1 98 ? -9.705 8.044 -9.877 1.00 95.00 98 ARG A CA 1
ATOM 844 C C . ARG A 1 98 ? -10.803 7.561 -10.823 1.00 95.00 98 ARG A C 1
ATOM 846 O O . ARG A 1 98 ? -11.962 7.474 -10.437 1.00 95.00 98 ARG A O 1
ATOM 853 N N . ASN A 1 99 ? -10.452 7.245 -12.067 1.00 95.38 99 ASN A N 1
ATOM 854 C CA . ASN A 1 99 ? -11.416 6.715 -13.027 1.00 95.38 99 ASN A CA 1
ATOM 855 C C . ASN A 1 99 ? -11.913 5.320 -12.625 1.00 95.38 99 ASN A C 1
ATOM 857 O O . ASN A 1 99 ? -13.112 5.064 -12.705 1.00 95.38 99 ASN A O 1
ATOM 861 N N . LEU A 1 100 ? -11.025 4.435 -12.162 1.00 94.06 100 LEU A N 1
ATOM 862 C CA . LEU A 1 100 ? -11.406 3.088 -11.738 1.00 94.06 100 LEU A CA 1
ATOM 863 C C . LEU A 1 100 ? -12.306 3.114 -10.496 1.00 94.06 100 LEU A C 1
ATOM 865 O O . LEU A 1 100 ? -13.320 2.425 -10.464 1.00 94.06 100 LEU A O 1
ATOM 869 N N . THR A 1 101 ? -12.006 3.971 -9.518 1.00 93.06 101 THR A N 1
ATOM 870 C CA . THR A 1 101 ? -12.837 4.122 -8.314 1.00 93.06 101 THR A CA 1
ATOM 871 C C . THR A 1 101 ? -14.231 4.638 -8.630 1.00 93.06 101 THR A C 1
ATOM 873 O O . THR A 1 101 ? -15.202 4.182 -8.031 1.00 93.06 101 THR A O 1
ATOM 876 N N . LEU A 1 102 ? -14.343 5.552 -9.602 1.00 93.25 102 LEU A N 1
ATOM 877 C CA . LEU A 1 102 ? -15.635 6.047 -10.074 1.00 93.25 102 LEU A CA 1
ATOM 878 C C . LEU A 1 102 ? -16.447 4.944 -10.765 1.00 93.25 102 LEU A C 1
ATOM 880 O O . LEU A 1 102 ? -17.643 4.843 -10.516 1.00 93.25 102 LEU A O 1
ATOM 884 N N . ILE A 1 103 ? -15.809 4.093 -11.576 1.00 93.75 103 ILE A N 1
ATOM 885 C CA . ILE A 1 103 ? -16.470 2.939 -12.214 1.00 93.75 103 ILE A CA 1
ATOM 886 C C . ILE A 1 103 ? -16.988 1.948 -11.160 1.00 93.75 103 ILE A C 1
ATOM 888 O O . ILE A 1 103 ? -18.063 1.376 -11.319 1.00 93.75 103 ILE A O 1
ATOM 892 N N . GLU A 1 104 ? -16.251 1.771 -10.065 1.00 89.25 104 GLU A N 1
ATOM 893 C CA . GLU A 1 104 ? -16.637 0.897 -8.952 1.00 89.25 104 GLU A CA 1
ATOM 894 C C . GLU A 1 104 ? -17.632 1.537 -7.965 1.00 89.25 104 GLU A C 1
ATOM 896 O O . GLU A 1 104 ? -17.995 0.905 -6.973 1.00 89.25 104 GLU A O 1
ATOM 901 N N . ASN A 1 105 ? -18.097 2.767 -8.219 1.00 90.06 105 ASN A N 1
ATOM 902 C CA . ASN A 1 105 ? -18.976 3.537 -7.330 1.00 90.06 105 ASN A CA 1
ATOM 903 C C . ASN A 1 105 ? -18.414 3.710 -5.904 1.00 90.06 105 ASN A C 1
ATOM 905 O O . ASN A 1 105 ? -19.156 3.674 -4.919 1.00 90.06 105 ASN A O 1
ATOM 909 N N . ARG A 1 106 ? -17.094 3.900 -5.779 1.00 86.56 106 ARG A N 1
ATOM 910 C CA . ARG A 1 106 ? -16.402 4.147 -4.504 1.00 86.56 106 ARG A CA 1
ATOM 911 C C . ARG A 1 106 ? -15.879 5.583 -4.433 1.00 86.56 106 ARG A C 1
ATOM 913 O O . ARG A 1 106 ? -15.438 6.145 -5.431 1.00 86.56 106 ARG A O 1
ATOM 920 N N . LEU A 1 107 ? -15.891 6.164 -3.231 1.00 85.44 107 LEU A N 1
ATOM 921 C CA . LEU A 1 107 ? -15.320 7.495 -2.973 1.00 85.44 107 LEU A CA 1
ATOM 922 C C . LEU A 1 107 ? -13.791 7.465 -2.851 1.00 85.44 107 LEU A C 1
ATOM 924 O O . LEU A 1 107 ? -13.121 8.424 -3.224 1.00 85.44 107 LEU A O 1
ATOM 928 N N . THR A 1 108 ? -13.243 6.363 -2.340 1.00 87.25 108 THR A N 1
ATOM 929 C CA . THR A 1 108 ? -11.807 6.143 -2.151 1.00 87.25 108 THR A CA 1
ATOM 930 C C . THR A 1 108 ? -11.377 4.836 -2.821 1.00 87.25 108 THR A C 1
ATOM 932 O O . THR A 1 108 ? -12.180 3.900 -2.920 1.00 87.25 108 THR A O 1
ATOM 935 N N . PRO A 1 109 ? -10.129 4.749 -3.312 1.00 91.19 109 PRO A N 1
ATOM 936 C CA . PRO A 1 109 ? -9.613 3.515 -3.883 1.00 91.19 109 PRO A CA 1
ATOM 937 C C . PRO A 1 109 ? -9.439 2.430 -2.837 1.00 91.19 109 PRO A C 1
ATOM 939 O O . PRO A 1 109 ? -8.977 2.686 -1.727 1.00 91.19 109 PRO A O 1
ATOM 942 N N . ASP A 1 110 ? -9.754 1.200 -3.232 1.00 89.75 110 ASP A N 1
ATOM 943 C CA . ASP A 1 110 ? -9.409 0.019 -2.459 1.00 89.75 110 ASP A CA 1
ATOM 944 C C . ASP A 1 110 ? -7.927 -0.359 -2.656 1.00 89.75 110 ASP A C 1
ATOM 946 O O . ASP A 1 110 ? -7.231 0.102 -3.571 1.00 89.75 110 ASP A O 1
ATOM 950 N N . LEU A 1 111 ? -7.427 -1.219 -1.764 1.00 91.81 111 LEU A N 1
ATOM 951 C CA . LEU A 1 111 ? -6.047 -1.705 -1.826 1.00 91.81 111 LEU A CA 1
ATOM 952 C C . LEU A 1 111 ? -5.768 -2.422 -3.154 1.00 91.81 111 LEU A C 1
ATOM 954 O O . LEU A 1 111 ? -4.689 -2.287 -3.730 1.00 91.81 111 LEU A O 1
ATOM 958 N N . TYR A 1 112 ? -6.757 -3.174 -3.644 1.00 93.25 112 TYR A N 1
ATOM 959 C CA . TYR A 1 112 ? -6.654 -3.921 -4.889 1.00 93.25 112 TYR A CA 1
ATOM 960 C C . TYR A 1 112 ? -6.401 -2.993 -6.080 1.00 93.25 112 TYR A C 1
ATOM 962 O O . TYR A 1 112 ? -5.468 -3.225 -6.849 1.00 93.25 112 TYR A O 1
ATOM 970 N N . THR A 1 113 ? -7.184 -1.921 -6.209 1.00 94.06 113 THR A N 1
ATOM 971 C CA . THR A 1 113 ? -7.046 -0.915 -7.263 1.00 94.06 113 THR A CA 1
ATOM 972 C C . THR A 1 113 ? -5.673 -0.270 -7.203 1.00 94.06 113 THR A C 1
ATOM 974 O O . THR A 1 113 ? -4.985 -0.250 -8.220 1.00 94.06 113 THR A O 1
ATOM 977 N N . LEU A 1 114 ? -5.221 0.173 -6.024 1.00 95.19 114 LEU A N 1
ATOM 978 C CA . LEU A 1 114 ? -3.885 0.761 -5.850 1.00 95.19 114 LEU A CA 1
ATOM 979 C C . LEU A 1 114 ? -2.766 -0.170 -6.336 1.00 95.19 114 LEU A C 1
ATOM 981 O O . LEU A 1 114 ? -1.875 0.239 -7.085 1.00 95.19 114 LEU A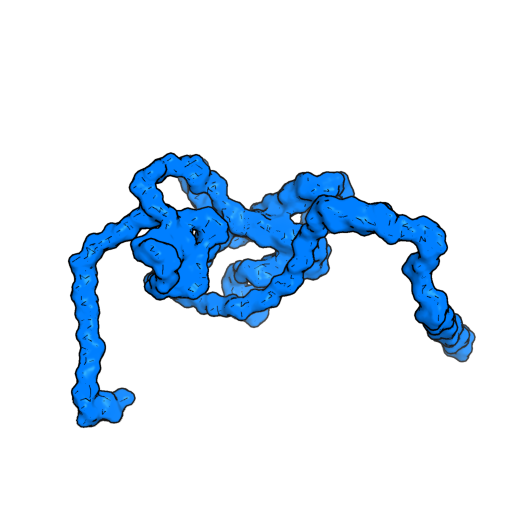 O 1
ATOM 985 N N . ILE A 1 115 ? -2.809 -1.440 -5.945 1.00 96.38 115 ILE A N 1
ATOM 986 C CA . ILE A 1 115 ? -1.760 -2.403 -6.297 1.00 96.38 115 ILE A CA 1
ATOM 987 C C . ILE A 1 115 ? -1.838 -2.781 -7.777 1.00 96.38 115 ILE A C 1
ATOM 989 O O . ILE A 1 115 ? -0.810 -2.863 -8.451 1.00 96.38 115 ILE A O 1
ATOM 993 N N . LYS A 1 116 ? -3.043 -2.990 -8.314 1.00 95.81 116 LYS A N 1
ATOM 994 C CA . LYS A 1 116 ? -3.244 -3.360 -9.720 1.00 95.81 116 LYS A CA 1
ATOM 995 C C . LYS A 1 116 ? -2.772 -2.259 -10.665 1.00 95.81 116 LYS A C 1
ATOM 997 O O . LYS A 1 116 ? -2.083 -2.556 -11.640 1.00 95.81 116 LYS A O 1
ATOM 1002 N N . THR A 1 117 ? -3.092 -1.001 -10.373 1.00 96.25 117 THR A N 1
ATOM 1003 C CA . THR A 1 117 ? -2.598 0.136 -11.163 1.00 96.25 117 THR A CA 1
ATOM 1004 C C . THR A 1 117 ? -1.083 0.292 -11.022 1.00 96.25 117 THR A C 1
ATOM 1006 O O . THR A 1 117 ? -0.401 0.555 -12.013 1.00 96.25 117 THR A O 1
ATOM 1009 N N . ALA A 1 118 ? -0.523 0.039 -9.831 1.00 96.62 118 ALA A N 1
ATOM 1010 C CA . ALA A 1 118 ? 0.924 0.088 -9.601 1.00 96.62 118 ALA A CA 1
ATOM 1011 C C . ALA A 1 118 ? 1.652 -0.979 -10.408 1.00 96.62 118 ALA A C 1
ATOM 1013 O O . ALA A 1 118 ? 2.662 -0.683 -11.044 1.00 96.62 118 ALA A O 1
ATOM 1014 N N . LYS A 1 119 ? 1.081 -2.182 -10.475 1.00 95.56 119 LYS A N 1
ATOM 1015 C CA . LYS A 1 119 ? 1.588 -3.266 -11.311 1.00 95.56 119 LYS A CA 1
ATOM 1016 C C . LYS A 1 119 ? 1.589 -2.892 -12.792 1.00 95.56 119 LYS A C 1
ATOM 1018 O O . LYS A 1 119 ? 2.548 -3.203 -13.489 1.00 95.56 119 LYS A O 1
ATOM 1023 N N . GLN A 1 120 ? 0.548 -2.217 -13.275 1.00 93.62 120 GLN A N 1
ATOM 1024 C CA . GLN A 1 120 ? 0.460 -1.798 -14.678 1.00 93.62 120 GLN A CA 1
ATOM 1025 C C . GLN A 1 120 ? 1.455 -0.683 -15.036 1.00 93.62 120 GLN A C 1
ATOM 1027 O O . GLN A 1 120 ? 1.945 -0.653 -16.159 1.00 93.62 120 GLN A O 1
ATOM 1032 N N . ILE A 1 121 ? 1.771 0.212 -14.096 1.00 93.06 121 ILE A N 1
ATOM 1033 C CA . ILE A 1 121 ? 2.633 1.378 -14.352 1.00 93.06 121 ILE A CA 1
ATOM 1034 C C . ILE A 1 121 ? 4.114 1.095 -14.072 1.00 93.06 121 ILE A C 1
ATOM 1036 O O . ILE A 1 121 ? 4.976 1.522 -14.837 1.00 93.06 121 ILE A O 1
ATOM 1040 N N . GLY A 1 122 ? 4.421 0.397 -12.978 1.00 90.12 122 GLY A N 1
ATOM 1041 C CA . GLY A 1 122 ? 5.788 0.166 -12.498 1.00 90.12 122 GLY A CA 1
ATOM 1042 C C . GLY A 1 122 ? 6.182 -1.307 -12.370 1.00 90.12 122 GLY A C 1
ATOM 1043 O O . GLY A 1 122 ? 7.251 -1.603 -11.838 1.00 90.12 122 GLY A O 1
ATOM 1044 N N . GLY A 1 123 ? 5.338 -2.233 -12.834 1.00 93.00 123 GLY A N 1
ATOM 1045 C CA . GLY A 1 123 ? 5.569 -3.671 -12.720 1.00 93.00 123 GLY A CA 1
ATOM 1046 C C . GLY A 1 123 ? 5.351 -4.224 -11.308 1.00 93.00 123 GLY A C 1
ATOM 1047 O O . GLY A 1 123 ? 5.008 -3.506 -10.365 1.00 93.00 123 GLY A O 1
ATOM 1048 N N . ASP A 1 124 ? 5.571 -5.532 -11.163 1.00 94.50 124 ASP A N 1
ATOM 1049 C CA . ASP A 1 124 ? 5.425 -6.244 -9.885 1.00 94.50 124 ASP A CA 1
ATOM 1050 C C . ASP A 1 124 ? 6.268 -5.643 -8.742 1.00 94.50 124 ASP A C 1
ATOM 1052 O O . ASP A 1 124 ? 5.721 -5.473 -7.649 1.00 94.50 124 ASP A O 1
ATOM 1056 N N . PRO A 1 125 ? 7.541 -5.241 -8.948 1.00 93.25 125 PRO A N 1
ATOM 1057 C CA . PRO A 1 125 ? 8.353 -4.724 -7.848 1.00 93.25 125 PRO A CA 1
ATOM 1058 C C . PRO A 1 125 ? 7.826 -3.399 -7.278 1.00 93.25 125 PRO A C 1
ATOM 1060 O O . PRO A 1 125 ? 7.822 -3.199 -6.063 1.00 93.25 125 PRO A O 1
ATOM 1063 N N . PHE A 1 126 ? 7.313 -2.502 -8.131 1.00 95.00 126 PHE A N 1
ATOM 1064 C CA . PHE A 1 126 ? 6.686 -1.265 -7.659 1.00 95.00 126 PHE A CA 1
ATOM 1065 C C . PHE A 1 126 ? 5.346 -1.534 -6.963 1.00 95.00 126 PHE A C 1
ATOM 1067 O O . PHE A 1 126 ? 5.061 -0.928 -5.933 1.00 95.00 126 PHE A O 1
ATOM 1074 N N . ALA A 1 127 ? 4.546 -2.477 -7.468 1.00 96.56 127 ALA A N 1
ATOM 1075 C CA . ALA A 1 127 ? 3.292 -2.875 -6.830 1.00 96.56 127 ALA A CA 1
ATOM 1076 C C . ALA A 1 127 ? 3.501 -3.421 -5.409 1.00 96.56 127 ALA A C 1
ATOM 1078 O O . ALA A 1 127 ? 2.743 -3.085 -4.499 1.00 96.56 127 ALA A O 1
ATOM 1079 N N . ILE A 1 128 ? 4.563 -4.206 -5.203 1.00 95.50 128 ILE A N 1
ATOM 1080 C CA . ILE A 1 128 ? 4.966 -4.691 -3.877 1.00 95.50 128 ILE A CA 1
ATOM 1081 C C . ILE A 1 128 ? 5.365 -3.522 -2.973 1.00 95.50 128 ILE A C 1
ATOM 1083 O O . ILE A 1 128 ? 4.911 -3.460 -1.835 1.00 95.50 128 ILE A O 1
ATOM 1087 N N . ALA A 1 129 ? 6.142 -2.560 -3.477 1.00 96.06 129 ALA A N 1
ATOM 1088 C CA . ALA A 1 129 ? 6.521 -1.381 -2.698 1.00 96.06 129 ALA A CA 1
ATOM 1089 C C . ALA A 1 129 ? 5.305 -0.530 -2.278 1.00 96.06 129 ALA A C 1
ATOM 1091 O O . ALA A 1 129 ? 5.283 0.003 -1.171 1.00 96.06 129 ALA A O 1
ATOM 1092 N N . VAL A 1 130 ? 4.277 -0.422 -3.130 1.00 97.12 130 VAL A N 1
ATOM 1093 C CA . VAL A 1 130 ? 3.006 0.247 -2.790 1.00 97.12 130 VAL A CA 1
ATOM 1094 C C . VAL A 1 130 ? 2.239 -0.525 -1.715 1.00 97.12 130 VAL A C 1
ATOM 1096 O O . VAL A 1 130 ? 1.740 0.086 -0.772 1.00 97.12 130 VAL A O 1
ATOM 1099 N N . LEU A 1 131 ? 2.181 -1.857 -1.812 1.00 95.19 131 LEU A N 1
ATOM 1100 C CA . LEU A 1 131 ? 1.569 -2.712 -0.790 1.00 95.19 131 LEU A CA 1
ATOM 1101 C C . LEU A 1 131 ? 2.280 -2.578 0.568 1.00 95.19 131 LEU A C 1
ATOM 1103 O O . LEU A 1 131 ? 1.615 -2.445 1.595 1.00 95.19 131 LEU A O 1
ATOM 1107 N N . GLU A 1 132 ? 3.615 -2.602 0.577 1.00 94.31 132 GLU A N 1
ATOM 1108 C CA . GLU A 1 132 ? 4.428 -2.405 1.783 1.00 94.31 132 GLU A CA 1
ATOM 1109 C C . GLU A 1 132 ? 4.191 -1.014 2.386 1.00 94.31 132 GLU A C 1
ATOM 1111 O O . GLU A 1 132 ? 3.945 -0.904 3.586 1.00 94.31 132 GLU A O 1
ATOM 1116 N N . ALA A 1 133 ? 4.186 0.034 1.554 1.00 96.31 133 ALA A N 1
ATOM 1117 C CA . ALA A 1 133 ? 3.930 1.403 1.993 1.00 96.31 133 ALA A CA 1
ATOM 1118 C C . ALA A 1 133 ? 2.530 1.567 2.600 1.00 96.31 133 ALA A C 1
ATOM 1120 O O . ALA A 1 133 ? 2.401 2.165 3.660 1.00 96.31 133 ALA A O 1
ATOM 1121 N N . ALA A 1 134 ? 1.487 1.012 1.975 1.00 95.38 134 ALA A N 1
ATOM 1122 C CA . ALA A 1 134 ? 0.113 1.127 2.468 1.00 95.38 134 ALA A CA 1
ATOM 1123 C C . ALA A 1 134 ? -0.103 0.418 3.820 1.00 95.38 134 ALA A C 1
ATOM 1125 O O . ALA A 1 134 ? -0.922 0.861 4.629 1.00 95.38 134 ALA A O 1
ATOM 1126 N N . ARG A 1 135 ? 0.633 -0.674 4.074 1.00 93.00 135 ARG A N 1
ATOM 1127 C CA . ARG A 1 135 ? 0.565 -1.461 5.319 1.00 93.00 135 ARG A CA 1
ATOM 1128 C C . ARG A 1 135 ? 1.455 -0.924 6.440 1.00 93.00 135 ARG A C 1
ATOM 1130 O O . ARG A 1 135 ? 1.383 -1.428 7.557 1.00 93.00 135 ARG A O 1
ATOM 1137 N N . GLU A 1 136 ? 2.308 0.057 6.167 1.00 92.31 136 GLU A N 1
ATOM 1138 C CA . GLU A 1 136 ? 3.249 0.573 7.155 1.00 92.31 136 GLU A CA 1
ATOM 1139 C C . GLU A 1 136 ? 2.524 1.372 8.252 1.00 92.31 136 GLU A C 1
ATOM 1141 O O . GLU A 1 136 ? 1.816 2.332 7.972 1.00 92.31 136 GLU A O 1
ATOM 1146 N N . TYR A 1 137 ? 2.742 1.001 9.517 1.00 92.31 137 TYR A N 1
ATOM 1147 C CA . TYR A 1 137 ? 2.255 1.729 10.691 1.00 92.31 137 TYR A CA 1
ATOM 1148 C C . TYR A 1 137 ? 3.394 1.908 11.717 1.00 92.31 137 TYR A C 1
ATOM 1150 O O . TYR A 1 137 ? 3.772 0.952 12.401 1.00 92.31 137 TYR A O 1
ATOM 1158 N N . PRO A 1 138 ? 4.033 3.093 11.778 1.00 87.19 138 PRO A N 1
ATOM 1159 C CA . PRO A 1 138 ? 5.207 3.336 12.625 1.00 87.19 138 PRO A CA 1
ATOM 1160 C C . PRO A 1 138 ? 4.959 3.444 14.140 1.00 87.19 138 PRO A C 1
ATOM 1162 O O . PRO A 1 138 ? 5.879 3.163 14.909 1.00 87.19 138 PRO A O 1
ATOM 1165 N N . PHE A 1 139 ? 3.767 3.851 14.593 1.00 81.38 139 PHE A N 1
ATOM 1166 C CA . PHE A 1 139 ? 3.524 4.161 16.014 1.00 81.38 139 PHE A CA 1
ATOM 1167 C C . PHE A 1 139 ? 3.483 2.941 16.948 1.00 81.38 139 PHE A C 1
ATOM 1169 O O . PHE A 1 139 ? 3.646 3.086 18.157 1.00 81.38 139 PHE A O 1
ATOM 1176 N N . GLU A 1 140 ? 3.369 1.730 16.406 1.00 66.62 140 GLU A N 1
ATOM 1177 C CA . GLU A 1 140 ? 3.333 0.481 17.182 1.00 66.62 140 GLU A CA 1
ATOM 1178 C C . GLU A 1 140 ? 4.660 0.142 17.888 1.00 66.62 140 GLU A C 1
ATOM 1180 O O . GLU A 1 140 ? 4.690 -0.662 18.817 1.00 66.62 140 GLU A O 1
ATOM 1185 N N . ASN A 1 141 ? 5.778 0.773 17.510 1.00 63.19 141 ASN A N 1
ATOM 1186 C CA . ASN A 1 141 ? 7.075 0.504 18.145 1.00 63.19 141 ASN A CA 1
ATOM 1187 C C . ASN A 1 141 ? 7.160 0.992 19.611 1.00 63.19 141 ASN A C 1
ATOM 1189 O O . ASN A 1 141 ? 8.082 0.601 20.327 1.00 63.19 141 ASN A O 1
ATOM 1193 N N . ASN A 1 142 ? 6.199 1.793 20.083 1.00 60.09 142 ASN A N 1
ATOM 1194 C CA . ASN A 1 142 ? 6.108 2.260 21.469 1.00 60.09 142 ASN A CA 1
ATOM 1195 C C . ASN A 1 142 ? 5.322 1.261 22.340 1.00 60.09 142 ASN A C 1
ATOM 1197 O O . ASN A 1 142 ? 4.277 1.592 22.895 1.00 60.09 142 ASN A O 1
ATOM 1201 N N . LYS A 1 143 ? 5.789 0.010 22.434 1.00 60.38 143 LYS A N 1
ATOM 1202 C CA . LYS A 1 143 ? 5.064 -1.046 23.157 1.00 60.38 143 LYS A CA 1
ATOM 1203 C C . LYS A 1 143 ? 5.058 -0.822 24.671 1.00 60.38 143 LYS A C 1
ATOM 1205 O O . LYS A 1 143 ? 6.085 -0.970 25.336 1.00 60.38 143 LYS A O 1
ATOM 1210 N N . SER A 1 144 ? 3.876 -0.604 25.238 1.00 56.00 144 SER A N 1
ATOM 1211 C CA . SER A 1 144 ? 3.574 -1.002 26.612 1.00 56.00 144 SER A CA 1
ATOM 1212 C C . SER A 1 144 ? 3.362 -2.523 26.623 1.00 56.00 144 SER A C 1
ATOM 1214 O O . SER A 1 144 ? 2.384 -3.032 26.091 1.00 56.00 144 SER A O 1
ATOM 1216 N N . LYS A 1 145 ? 4.308 -3.272 27.203 1.00 60.69 145 LYS A N 1
ATOM 1217 C CA . LYS A 1 145 ? 4.394 -4.753 27.199 1.00 60.69 145 LYS A CA 1
ATOM 1218 C C . LYS A 1 145 ? 3.243 -5.509 27.907 1.00 60.69 145 LYS A C 1
ATOM 1220 O O . LYS A 1 145 ? 3.446 -6.640 28.330 1.00 60.69 145 LYS A O 1
ATOM 1225 N N . SER A 1 146 ? 2.079 -4.902 28.128 1.00 71.50 146 SER A N 1
ATOM 1226 C CA . SER A 1 146 ? 1.097 -5.429 29.087 1.00 71.50 146 SER A CA 1
ATOM 1227 C C . SER A 1 146 ? -0.031 -6.270 28.483 1.00 71.50 146 SER A C 1
ATOM 1229 O O . SER A 1 146 ? -0.760 -6.882 29.260 1.00 71.50 146 SER A O 1
ATOM 1231 N N . PHE A 1 147 ? -0.213 -6.294 27.159 1.00 82.56 147 PHE A N 1
ATOM 1232 C CA . PHE A 1 147 ? -1.357 -6.963 26.528 1.00 82.56 147 PHE A CA 1
ATOM 1233 C C . PHE A 1 147 ? -0.936 -8.186 25.710 1.00 82.56 147 PHE A C 1
ATOM 1235 O O . PHE A 1 147 ? 0.140 -8.216 25.115 1.00 82.56 147 PHE A O 1
ATOM 1242 N N . GLU A 1 148 ? -1.809 -9.191 25.667 1.00 85.69 148 GLU A N 1
ATOM 1243 C CA . GLU A 1 148 ? -1.649 -10.355 24.796 1.00 85.69 148 GLU A CA 1
ATOM 1244 C C . GLU A 1 148 ? -1.841 -9.954 23.329 1.00 85.69 148 GLU A C 1
ATOM 1246 O O . GLU A 1 148 ? -2.714 -9.144 23.000 1.00 85.69 148 GLU A O 1
ATOM 1251 N N . THR A 1 149 ? -1.017 -10.513 22.440 1.00 87.25 149 THR A N 1
ATOM 1252 C CA . THR A 1 149 ? -1.061 -10.203 21.008 1.00 87.25 149 THR A CA 1
ATOM 1253 C C . THR A 1 149 ? -1.974 -11.169 20.258 1.00 87.25 149 THR A C 1
ATOM 1255 O O . THR A 1 149 ? -1.799 -12.385 20.308 1.00 87.25 149 THR A O 1
ATOM 1258 N N . VAL A 1 150 ? -2.898 -10.617 19.478 1.00 90.44 150 VAL A N 1
ATOM 1259 C CA . VAL A 1 150 ? -3.827 -11.339 18.613 1.00 90.44 150 VAL A CA 1
ATOM 1260 C C . VAL A 1 150 ? -3.466 -11.098 17.151 1.00 90.44 150 VAL A C 1
ATOM 1262 O O . VAL A 1 150 ? -3.147 -9.988 16.722 1.00 90.44 150 VAL A O 1
ATOM 1265 N N . THR A 1 151 ? -3.535 -12.163 16.362 1.00 91.06 151 THR A N 1
ATOM 1266 C CA . THR A 1 151 ? -3.378 -12.116 14.905 1.00 91.06 151 THR A CA 1
ATOM 1267 C C . THR A 1 151 ? -4.745 -12.171 14.249 1.00 91.06 151 THR A C 1
ATOM 1269 O O . THR A 1 151 ? -5.568 -13.029 14.576 1.00 91.06 151 THR A O 1
ATOM 1272 N N . LEU A 1 152 ? -4.997 -11.243 13.332 1.00 90.38 152 LEU A N 1
ATOM 1273 C CA . LEU A 1 152 ? -6.275 -11.139 12.640 1.00 90.38 152 LEU A CA 1
ATOM 1274 C C . LEU A 1 152 ? -6.175 -11.688 11.219 1.00 90.38 152 LEU A C 1
ATOM 1276 O O . LEU A 1 152 ? -5.170 -11.533 10.529 1.00 90.38 152 LEU A O 1
ATOM 1280 N N . GLY A 1 153 ? -7.254 -12.309 10.774 1.00 86.31 153 GLY A N 1
ATOM 1281 C CA . GLY A 1 153 ? -7.457 -12.735 9.402 1.00 86.31 153 GLY A CA 1
ATOM 1282 C C . GLY A 1 153 ? -8.883 -12.439 8.958 1.00 86.31 153 GLY A C 1
ATOM 1283 O O . GLY A 1 153 ? -9.608 -11.651 9.566 1.00 86.31 153 GLY A O 1
ATOM 1284 N N . ILE A 1 154 ? -9.307 -13.103 7.889 1.00 84.94 154 ILE A N 1
ATOM 1285 C CA . ILE A 1 154 ? -10.633 -12.910 7.298 1.00 84.94 154 ILE A CA 1
ATOM 1286 C C . ILE A 1 154 ? -11.701 -13.459 8.250 1.00 84.94 154 ILE A C 1
ATOM 1288 O O . ILE A 1 154 ? -11.892 -14.671 8.328 1.00 84.94 154 ILE A O 1
ATOM 1292 N N . ASN A 1 155 ? -12.382 -12.567 8.976 1.00 84.88 155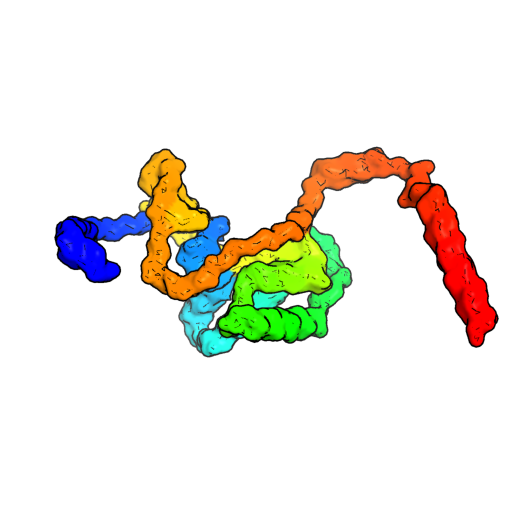 ASN A N 1
ATOM 1293 C CA . ASN A 1 155 ? -13.396 -12.888 9.993 1.00 84.88 155 ASN A CA 1
ATOM 1294 C C . ASN A 1 155 ? -12.919 -13.862 11.087 1.00 84.88 155 ASN A C 1
ATOM 1296 O O . ASN A 1 155 ? -13.738 -14.470 11.771 1.00 84.88 155 ASN A O 1
ATOM 1300 N N . LYS A 1 156 ? -11.601 -14.004 11.270 1.00 89.31 156 LYS A N 1
ATOM 1301 C CA . LYS A 1 156 ? -10.998 -14.915 12.249 1.00 89.31 156 LYS A CA 1
ATOM 1302 C C . LYS A 1 156 ? -9.897 -14.221 13.034 1.00 89.31 156 LYS A C 1
ATOM 1304 O O . LYS A 1 156 ? -9.174 -13.393 12.486 1.00 89.31 156 LYS A O 1
ATOM 1309 N N . ALA A 1 157 ? -9.748 -14.594 14.297 1.00 89.94 157 ALA A N 1
ATOM 1310 C CA . ALA A 1 157 ? -8.655 -14.172 15.158 1.00 89.94 157 ALA A CA 1
ATOM 1311 C C . ALA A 1 157 ? -7.976 -15.385 15.791 1.00 89.94 157 ALA A C 1
ATOM 1313 O O . ALA A 1 157 ? -8.647 -16.325 16.212 1.00 89.94 157 ALA A O 1
ATOM 1314 N N . THR A 1 158 ? -6.651 -15.347 15.886 1.00 89.81 158 THR A N 1
ATOM 1315 C CA . THR A 1 158 ? -5.849 -16.375 16.560 1.00 89.81 158 THR A CA 1
ATOM 1316 C C . THR A 1 158 ? -5.032 -15.724 17.671 1.00 89.81 158 THR A C 1
ATOM 1318 O O . THR A 1 158 ? -4.474 -14.646 17.465 1.00 89.81 158 THR A O 1
ATOM 1321 N N . GLY A 1 159 ? -4.952 -16.375 18.835 1.00 83.38 159 GLY A N 1
ATOM 1322 C CA . GLY A 1 159 ? -4.246 -15.861 20.021 1.00 83.38 159 GLY A CA 1
ATOM 1323 C C . GLY A 1 159 ? -5.151 -15.485 21.199 1.00 83.38 159 GLY A C 1
ATOM 1324 O O . GLY A 1 159 ? -4.638 -15.041 22.210 1.00 83.38 159 GLY A O 1
ATOM 1325 N N . ILE A 1 160 ? -6.472 -15.678 21.081 1.00 80.69 160 ILE A N 1
ATOM 1326 C CA . ILE A 1 160 ? -7.438 -15.433 22.172 1.00 80.69 160 ILE A CA 1
ATOM 1327 C C . ILE A 1 160 ? -7.581 -16.670 23.079 1.00 80.69 160 ILE A C 1
ATOM 1329 O O . ILE A 1 160 ? -7.625 -16.533 24.292 1.00 80.69 160 ILE A O 1
ATOM 1333 N N . ASN A 1 161 ? -7.644 -17.872 22.489 1.00 73.81 161 ASN A N 1
ATOM 1334 C CA . ASN A 1 161 ? -7.823 -19.149 23.193 1.00 73.81 161 ASN A CA 1
ATOM 1335 C C . ASN A 1 161 ? -6.831 -20.190 22.639 1.00 73.81 161 ASN A C 1
ATOM 1337 O O . ASN A 1 161 ? -7.172 -20.905 21.692 1.00 73.81 161 ASN A O 1
ATOM 1341 N N . ASP A 1 162 ? -5.599 -20.234 23.157 1.00 69.12 162 ASP A N 1
ATOM 1342 C CA . ASP A 1 162 ? -4.575 -21.250 22.835 1.00 69.12 162 ASP A CA 1
ATOM 1343 C C . ASP A 1 162 ? -4.476 -21.600 21.335 1.00 69.12 162 ASP A C 1
ATOM 1345 O O . ASP A 1 162 ? -4.607 -22.746 20.910 1.00 69.12 162 ASP A O 1
ATOM 1349 N N . HIS A 1 163 ? -4.283 -20.567 20.506 1.00 69.62 163 HIS A N 1
ATOM 1350 C CA . HIS A 1 163 ? -4.128 -20.656 19.045 1.00 69.62 163 HIS A CA 1
ATOM 1351 C C . HIS A 1 163 ? -5.294 -21.281 18.256 1.00 69.62 163 HIS A C 1
ATOM 1353 O O . HIS A 1 163 ? -5.158 -21.518 17.053 1.00 69.62 163 HIS A O 1
ATOM 1359 N N . THR A 1 164 ? -6.464 -21.480 18.864 1.00 81.44 164 THR A N 1
ATOM 1360 C CA . THR A 1 164 ? -7.663 -21.847 18.103 1.00 81.44 164 THR A CA 1
ATOM 1361 C C . THR A 1 164 ? -8.235 -20.623 17.374 1.00 81.44 164 THR A C 1
ATOM 1363 O O . THR A 1 164 ? -8.389 -19.554 17.981 1.00 81.44 164 THR A O 1
ATOM 1366 N N . PRO A 1 165 ? -8.533 -20.726 16.064 1.00 85.88 165 PRO A N 1
ATOM 1367 C CA . PRO A 1 165 ? -9.122 -19.623 15.322 1.00 85.88 165 PRO A CA 1
ATOM 1368 C C . PRO A 1 165 ? -10.551 -19.385 15.814 1.00 85.88 165 PRO A C 1
ATOM 1370 O O . PRO A 1 165 ? -11.408 -20.260 15.709 1.00 85.88 165 PRO A O 1
ATOM 1373 N N . SER A 1 166 ? -10.795 -18.192 16.344 1.00 87.06 166 SER A N 1
ATOM 1374 C CA . SER A 1 166 ? -12.103 -17.748 16.826 1.00 87.06 166 SER A CA 1
ATOM 1375 C C . SER A 1 166 ? -12.758 -16.830 15.799 1.00 87.06 166 SER A C 1
ATOM 1377 O O . SER A 1 166 ? -12.087 -15.966 15.229 1.00 87.06 166 SER A O 1
ATOM 1379 N N . ASP A 1 167 ? -14.061 -16.991 15.571 1.00 87.44 167 ASP A N 1
ATOM 1380 C CA . ASP A 1 167 ? -14.809 -16.117 14.667 1.00 87.44 167 ASP A CA 1
ATOM 1381 C C . ASP A 1 167 ? -14.958 -14.719 15.277 1.00 87.44 167 ASP A C 1
ATOM 1383 O O . ASP A 1 167 ? -15.380 -14.552 16.425 1.00 87.44 167 ASP A O 1
ATOM 1387 N N . ILE A 1 168 ? -14.625 -13.699 14.489 1.00 86.12 168 ILE A N 1
ATOM 1388 C CA . ILE A 1 168 ? -14.723 -12.294 14.885 1.00 86.12 168 ILE A CA 1
ATOM 1389 C C . ILE A 1 168 ? -15.664 -11.545 13.957 1.00 86.12 168 ILE A C 1
ATOM 1391 O O . ILE A 1 168 ? -15.742 -11.802 12.756 1.00 86.12 168 ILE A O 1
ATOM 1395 N N . LYS A 1 169 ? -16.363 -10.562 14.523 1.00 83.75 169 LYS A N 1
ATOM 1396 C CA . LYS A 1 169 ? -17.233 -9.665 13.770 1.00 83.75 169 LYS A CA 1
ATOM 1397 C C . LYS A 1 169 ? -16.835 -8.226 14.031 1.00 83.75 169 LYS A C 1
ATOM 1399 O O . LYS A 1 169 ? -16.851 -7.763 15.172 1.00 83.75 169 LYS A O 1
ATOM 1404 N N . TYR A 1 170 ? -16.542 -7.506 12.957 1.00 80.75 170 TYR A N 1
ATOM 1405 C CA . TYR A 1 170 ? -16.301 -6.076 13.031 1.00 80.75 170 TYR A CA 1
ATOM 1406 C C . TYR A 1 170 ? -17.636 -5.346 13.197 1.00 80.75 170 TYR A C 1
ATOM 1408 O O . TYR A 1 170 ? -18.503 -5.416 12.329 1.00 80.75 170 TYR A O 1
ATOM 1416 N N . ARG A 1 171 ? -17.838 -4.685 14.342 1.00 79.19 171 ARG A N 1
ATOM 1417 C CA . ARG A 1 171 ? -19.116 -4.017 14.657 1.00 79.19 171 ARG A CA 1
ATOM 1418 C C . ARG A 1 171 ? -19.261 -2.634 14.021 1.00 79.19 171 ARG A C 1
ATOM 1420 O O . ARG A 1 171 ? -20.383 -2.172 13.883 1.00 79.19 171 ARG A O 1
ATOM 1427 N N . LEU A 1 172 ? -18.149 -1.999 13.653 1.00 72.19 172 LEU A N 1
ATOM 1428 C CA . LEU A 1 172 ? -18.102 -0.609 13.183 1.00 72.19 172 LEU A CA 1
ATOM 1429 C C . LEU A 1 172 ? -17.906 -0.468 11.664 1.00 72.19 172 LEU A C 1
ATOM 1431 O O . LEU A 1 172 ? -17.748 0.643 11.177 1.00 72.19 172 LEU A O 1
ATOM 1435 N N . SER A 1 173 ? -17.872 -1.570 10.910 1.00 66.94 173 SER A N 1
ATOM 1436 C CA . SER A 1 173 ? -17.578 -1.535 9.475 1.00 66.94 173 SER A CA 1
ATOM 1437 C C . SER A 1 173 ? -18.854 -1.787 8.699 1.00 66.94 173 SER A C 1
ATOM 1439 O O . SER A 1 173 ? -19.426 -2.874 8.747 1.00 66.94 173 SER A O 1
ATOM 1441 N N . GLU A 1 174 ? -19.274 -0.762 7.971 1.00 65.75 174 GLU A N 1
ATOM 1442 C CA . GLU A 1 174 ? -20.366 -0.823 6.999 1.00 65.75 174 GLU A CA 1
ATOM 1443 C C . GLU A 1 174 ? -19.833 -1.020 5.568 1.00 65.75 174 GLU A C 1
ATOM 1445 O O . GLU A 1 174 ? -20.593 -1.082 4.601 1.00 65.75 174 GLU A O 1
ATOM 1450 N N . ILE A 1 175 ? -18.508 -1.125 5.413 1.00 68.88 175 ILE A N 1
ATOM 1451 C CA . ILE A 1 175 ? -17.856 -1.197 4.109 1.00 68.88 175 ILE A CA 1
ATOM 1452 C C . ILE A 1 175 ? -17.983 -2.620 3.566 1.00 68.88 175 ILE A C 1
ATOM 1454 O O . ILE A 1 175 ? -17.520 -3.587 4.172 1.00 68.88 175 ILE A O 1
ATOM 1458 N N . LYS A 1 176 ? -18.560 -2.748 2.368 1.00 70.69 176 LYS A N 1
ATOM 1459 C CA . LYS A 1 176 ? -18.535 -4.004 1.613 1.00 70.69 176 LYS A CA 1
ATOM 1460 C C . LYS A 1 176 ? -17.103 -4.307 1.165 1.00 70.69 176 LYS A C 1
ATOM 1462 O O . LYS A 1 176 ? -16.565 -3.640 0.272 1.00 70.69 176 LYS A O 1
ATOM 1467 N N . VAL A 1 177 ? -16.507 -5.313 1.800 1.00 74.44 177 VAL A N 1
ATOM 1468 C CA . VAL A 1 177 ? -15.203 -5.875 1.437 1.00 74.44 177 VAL A CA 1
ATOM 1469 C C . VAL A 1 177 ? -15.412 -6.979 0.407 1.00 74.44 177 VAL A C 1
ATOM 1471 O O . VAL A 1 177 ? -16.169 -7.919 0.640 1.00 74.44 177 VAL A O 1
ATOM 1474 N N . GLU A 1 178 ? -14.725 -6.863 -0.725 1.00 82.62 178 GLU A N 1
ATOM 1475 C CA . GLU A 1 178 ? -14.655 -7.903 -1.748 1.00 82.62 178 GLU A CA 1
ATOM 1476 C C . GLU A 1 178 ? -13.242 -8.477 -1.776 1.00 82.62 178 GLU A C 1
ATOM 1478 O O . GLU A 1 178 ? -12.262 -7.734 -1.840 1.00 82.62 178 GLU A O 1
ATOM 1483 N N . TRP A 1 179 ? -13.137 -9.803 -1.746 1.00 83.31 179 TRP A N 1
ATOM 1484 C CA . TRP A 1 179 ? -11.858 -10.486 -1.901 1.00 83.31 179 TRP A CA 1
ATOM 1485 C C . TRP A 1 179 ? -11.537 -10.633 -3.382 1.00 83.31 179 TRP A C 1
ATOM 1487 O O . TRP A 1 179 ? -12.368 -11.093 -4.166 1.00 83.31 179 TRP A O 1
ATOM 1497 N N . ARG A 1 180 ? -10.330 -10.215 -3.764 1.00 89.56 180 ARG A N 1
ATOM 1498 C CA . ARG A 1 180 ? -9.852 -10.243 -5.145 1.00 89.56 180 ARG A CA 1
ATOM 1499 C C . ARG A 1 180 ? -8.414 -10.729 -5.178 1.00 89.56 180 ARG A C 1
ATOM 1501 O O . ARG A 1 180 ? -7.588 -10.278 -4.385 1.00 89.56 180 ARG A O 1
ATOM 1508 N N . ASP A 1 181 ? -8.112 -11.583 -6.146 1.00 90.50 181 ASP A N 1
ATOM 1509 C CA . ASP A 1 181 ? -6.770 -12.125 -6.313 1.00 90.50 181 ASP A CA 1
ATOM 1510 C C . ASP A 1 181 ? -5.881 -11.178 -7.121 1.00 90.50 181 ASP A C 1
ATOM 1512 O O . ASP A 1 181 ? -6.263 -10.662 -8.178 1.00 90.50 181 ASP A O 1
ATOM 1516 N N . ILE A 1 182 ? -4.654 -10.977 -6.640 1.00 91.00 182 ILE A N 1
ATOM 1517 C CA . ILE A 1 182 ? -3.588 -10.297 -7.377 1.00 91.00 182 ILE A CA 1
ATOM 1518 C C . ILE A 1 182 ? -2.378 -11.217 -7.401 1.00 91.00 182 ILE A C 1
ATOM 1520 O O . ILE A 1 182 ? -1.765 -11.497 -6.375 1.00 91.00 182 ILE A O 1
ATOM 1524 N N . ASN A 1 183 ? -1.990 -11.637 -8.600 1.00 92.94 183 ASN A N 1
ATOM 1525 C CA . ASN A 1 183 ? -0.734 -12.341 -8.795 1.00 92.94 183 ASN A CA 1
ATOM 1526 C C . ASN A 1 183 ? 0.415 -11.321 -8.788 1.00 92.94 183 ASN A C 1
ATOM 1528 O O . ASN A 1 183 ? 0.546 -10.562 -9.749 1.00 92.94 183 ASN A O 1
ATOM 1532 N N . LEU A 1 184 ? 1.221 -11.282 -7.727 1.00 91.06 184 LEU A N 1
ATOM 1533 C CA . LEU A 1 184 ? 2.450 -10.486 -7.642 1.00 91.06 184 LEU A CA 1
ATOM 1534 C C . LEU A 1 184 ? 3.653 -11.425 -7.637 1.00 91.06 184 LEU A C 1
ATOM 1536 O O . LEU A 1 184 ? 3.705 -12.358 -6.837 1.00 91.06 184 LEU A O 1
ATOM 1540 N N . LYS A 1 185 ? 4.638 -11.165 -8.500 1.00 90.88 185 LYS A N 1
ATOM 1541 C CA . LYS A 1 185 ? 5.907 -11.896 -8.472 1.00 90.88 185 LYS A CA 1
ATOM 1542 C C . LYS A 1 185 ? 6.850 -11.218 -7.474 1.00 90.88 185 LYS A C 1
ATOM 1544 O O . LYS A 1 185 ? 7.266 -10.091 -7.740 1.00 90.88 185 LYS A O 1
ATOM 1549 N N . PRO A 1 186 ? 7.181 -11.861 -6.340 1.00 86.12 186 PRO A N 1
ATOM 1550 C CA . PRO A 1 186 ? 8.137 -11.302 -5.397 1.00 86.12 186 PRO A CA 1
ATOM 1551 C C . PRO A 1 186 ? 9.540 -11.262 -6.000 1.00 86.12 186 PRO A C 1
ATOM 1553 O O . PRO A 1 186 ? 9.853 -11.990 -6.948 1.00 86.12 186 PRO A O 1
ATOM 1556 N N . ASP A 1 187 ? 10.402 -10.441 -5.403 1.00 81.06 187 ASP A N 1
ATOM 1557 C CA . ASP A 1 187 ? 11.816 -10.432 -5.756 1.00 81.06 187 ASP A CA 1
ATOM 1558 C C . ASP A 1 187 ? 12.435 -11.815 -5.533 1.00 81.06 187 ASP A C 1
ATOM 1560 O O . ASP A 1 187 ? 12.161 -12.515 -4.553 1.00 81.06 187 ASP A O 1
ATOM 1564 N N . ILE A 1 188 ? 13.291 -12.209 -6.469 1.00 80.88 188 ILE A N 1
ATOM 1565 C CA . ILE A 1 188 ? 13.962 -13.503 -6.432 1.00 80.88 188 ILE A CA 1
ATOM 1566 C C . ILE A 1 188 ? 14.924 -13.533 -5.240 1.00 80.88 188 ILE A C 1
ATOM 1568 O O . ILE A 1 188 ? 15.713 -12.609 -5.036 1.00 80.88 188 ILE A O 1
ATOM 1572 N N . ASN A 1 189 ? 14.890 -14.626 -4.476 1.00 84.31 189 ASN A N 1
ATOM 1573 C CA . ASN A 1 189 ? 15.827 -14.855 -3.379 1.00 84.31 189 ASN A CA 1
ATOM 1574 C C . ASN A 1 189 ? 17.283 -14.814 -3.893 1.00 84.31 189 ASN A C 1
ATOM 1576 O O . ASN A 1 189 ? 17.586 -15.328 -4.973 1.00 84.31 189 ASN A O 1
ATOM 1580 N N . LEU A 1 190 ? 18.191 -14.246 -3.094 1.00 82.19 190 LEU A N 1
ATOM 1581 C CA . LEU A 1 190 ? 19.633 -14.200 -3.350 1.00 82.19 190 LEU A CA 1
ATOM 1582 C C . LEU A 1 190 ? 20.209 -15.561 -3.758 1.00 82.19 190 LEU A C 1
ATOM 1584 O O . LEU A 1 190 ? 21.028 -15.619 -4.671 1.00 82.19 190 LEU A O 1
ATOM 1588 N N . GLN A 1 191 ? 19.752 -16.650 -3.137 1.00 83.31 191 GLN A N 1
ATOM 1589 C CA . GLN A 1 191 ? 20.213 -17.997 -3.474 1.00 83.31 191 GLN A CA 1
ATOM 1590 C C . GLN A 1 191 ? 19.885 -18.366 -4.927 1.00 83.31 191 GLN A C 1
ATOM 1592 O O . GLN A 1 191 ? 20.787 -18.696 -5.691 1.00 83.31 191 GLN A O 1
ATOM 1597 N N . LYS A 1 192 ? 18.624 -18.196 -5.345 1.00 83.81 192 LYS A N 1
ATOM 1598 C CA . LYS A 1 192 ? 18.202 -18.422 -6.738 1.00 83.81 192 LYS A CA 1
ATOM 1599 C C . LYS A 1 192 ? 18.933 -17.502 -7.711 1.00 83.81 192 LYS A C 1
ATOM 1601 O O . LYS A 1 192 ? 19.316 -17.926 -8.793 1.00 83.81 192 LYS A O 1
ATOM 1606 N N . LYS A 1 193 ? 19.162 -16.244 -7.325 1.00 83.31 193 LYS A N 1
ATOM 1607 C CA . LYS A 1 193 ? 19.924 -15.293 -8.145 1.00 83.31 193 LYS A CA 1
ATOM 1608 C C . LYS A 1 193 ? 21.364 -15.771 -8.370 1.00 83.31 193 LYS A C 1
ATOM 1610 O O . LYS A 1 193 ? 21.876 -15.646 -9.479 1.00 83.31 193 LYS A O 1
ATOM 1615 N N . ASN A 1 194 ? 21.998 -16.333 -7.341 1.00 84.81 194 ASN A N 1
ATOM 1616 C CA . ASN A 1 194 ? 23.330 -16.923 -7.446 1.00 84.81 194 ASN A CA 1
ATOM 1617 C C . ASN A 1 194 ? 23.314 -18.184 -8.314 1.00 84.81 194 ASN A C 1
ATOM 1619 O O . ASN A 1 194 ? 24.134 -18.293 -9.218 1.00 84.81 194 ASN A O 1
ATOM 1623 N N . GLU A 1 195 ? 22.359 -19.090 -8.095 1.00 85.75 195 GLU A N 1
ATOM 1624 C CA . GLU A 1 195 ? 22.175 -20.286 -8.927 1.00 85.75 195 GLU A CA 1
ATOM 1625 C C . GLU A 1 195 ? 22.030 -19.918 -10.407 1.00 85.75 195 GLU A C 1
ATOM 1627 O O . GLU A 1 195 ? 22.728 -20.473 -11.244 1.00 85.75 195 GLU A O 1
ATOM 1632 N N . TRP A 1 196 ? 21.200 -18.927 -10.744 1.00 82.75 196 TRP A N 1
ATOM 1633 C CA . TRP A 1 196 ? 21.037 -18.467 -12.127 1.00 82.75 196 TRP A CA 1
ATOM 1634 C C . TRP A 1 196 ? 22.308 -17.857 -12.703 1.00 82.75 196 TRP A C 1
ATOM 1636 O O . TRP A 1 196 ? 22.607 -18.082 -13.869 1.00 82.75 196 TRP A O 1
ATOM 1646 N N . LYS A 1 197 ? 23.072 -17.112 -11.895 1.00 79.50 197 LYS A N 1
ATOM 1647 C CA . LYS A 1 197 ? 24.361 -16.557 -12.320 1.00 79.50 197 LYS A CA 1
ATOM 1648 C C . LYS A 1 197 ? 25.364 -17.660 -12.674 1.00 79.50 197 LYS A C 1
ATOM 1650 O O . LYS A 1 197 ? 26.108 -17.489 -13.631 1.00 79.50 197 LYS A O 1
ATOM 1655 N N . TYR A 1 198 ? 25.389 -18.760 -11.919 1.00 79.94 198 TYR A N 1
ATOM 1656 C CA . TYR A 1 198 ? 26.297 -19.887 -12.171 1.00 79.94 198 TYR A CA 1
ATOM 1657 C C . TYR A 1 198 ? 25.793 -20.841 -13.259 1.00 79.94 198 TYR A C 1
ATOM 1659 O O . TYR A 1 198 ? 26.599 -21.388 -14.003 1.00 79.94 198 TYR A O 1
ATOM 1667 N N . ASN A 1 199 ? 24.476 -21.006 -13.385 1.00 79.94 199 ASN A N 1
ATOM 1668 C CA . ASN A 1 199 ? 23.852 -21.838 -14.415 1.00 79.94 199 ASN A CA 1
ATOM 1669 C C . ASN A 1 199 ? 23.734 -21.121 -15.769 1.00 79.94 199 ASN A C 1
ATOM 1671 O O . ASN A 1 199 ? 23.302 -21.725 -16.750 1.00 79.94 199 ASN A O 1
ATOM 1675 N N . TRP A 1 200 ? 24.085 -19.834 -15.834 1.00 72.94 200 TRP A N 1
ATOM 1676 C CA . TRP A 1 200 ? 24.111 -19.086 -17.081 1.00 72.94 200 TRP A CA 1
ATOM 1677 C C . TRP A 1 200 ? 25.273 -19.572 -17.952 1.00 72.94 200 TRP A C 1
ATOM 1679 O O . TRP A 1 200 ? 26.440 -19.397 -17.605 1.00 72.94 200 TRP A O 1
ATOM 1689 N N . ASN A 1 201 ? 24.944 -20.196 -19.085 1.00 76.25 201 ASN A N 1
ATOM 1690 C CA . ASN A 1 201 ? 25.924 -20.667 -20.055 1.00 76.25 201 ASN A CA 1
ATOM 1691 C C . ASN A 1 201 ? 26.244 -19.548 -21.070 1.00 76.25 201 ASN A C 1
ATOM 1693 O O . ASN A 1 201 ? 25.404 -19.284 -21.931 1.00 76.25 201 ASN A O 1
ATOM 1697 N N . PRO A 1 202 ? 27.444 -18.933 -21.041 1.00 72.38 202 PRO A N 1
ATOM 1698 C CA . PRO A 1 202 ? 27.838 -17.899 -22.004 1.00 72.38 202 PRO A CA 1
ATOM 1699 C C . PRO A 1 202 ? 27.911 -18.391 -23.456 1.00 72.38 202 PRO A C 1
ATOM 1701 O O . PRO A 1 202 ? 27.886 -17.574 -24.371 1.00 72.38 202 PRO A O 1
ATOM 1704 N N . TYR A 1 203 ? 28.017 -19.705 -23.672 1.00 76.88 203 TYR A N 1
ATOM 1705 C CA . TYR A 1 203 ? 28.071 -20.323 -25.000 1.00 76.88 203 TYR A CA 1
ATOM 1706 C C . TYR A 1 203 ? 26.712 -20.879 -25.454 1.00 76.88 203 TYR A C 1
ATOM 1708 O O . TYR A 1 203 ? 26.616 -21.457 -26.535 1.00 76.88 203 TYR A O 1
ATOM 1716 N N . GLY A 1 204 ? 25.664 -20.745 -24.634 1.00 69.62 204 GLY A N 1
ATOM 1717 C CA . GLY A 1 204 ? 24.301 -21.086 -25.025 1.00 69.62 204 GLY A CA 1
ATOM 1718 C C . GLY A 1 204 ? 23.713 -19.987 -25.907 1.00 69.62 204 GLY A C 1
ATOM 1719 O O . GLY A 1 204 ? 23.834 -18.806 -25.588 1.00 69.62 204 GLY A O 1
ATOM 1720 N N . GLN A 1 205 ? 23.066 -20.359 -27.012 1.00 65.50 205 GLN A N 1
ATOM 1721 C CA . GLN A 1 205 ? 22.271 -19.405 -27.784 1.00 65.50 205 GLN A CA 1
ATOM 1722 C C . GLN A 1 205 ? 21.095 -18.928 -26.915 1.00 65.50 205 GLN A C 1
ATOM 1724 O O . GLN A 1 205 ? 20.341 -19.737 -26.378 1.00 65.50 205 GLN A O 1
ATOM 1729 N N . CYS A 1 206 ? 20.966 -17.608 -26.744 1.00 64.06 206 CYS A N 1
ATOM 1730 C CA . CYS A 1 206 ? 19.882 -16.976 -25.978 1.00 64.06 206 CYS A CA 1
ATOM 1731 C C . CYS A 1 206 ? 18.524 -17.022 -26.693 1.00 64.06 206 CYS A C 1
ATOM 1733 O O . CYS A 1 206 ? 17.527 -16.581 -26.124 1.00 64.06 206 CYS A O 1
ATOM 1735 N N . SER A 1 207 ? 18.490 -17.520 -27.926 1.00 68.50 207 SER A N 1
ATOM 1736 C CA . SER A 1 207 ? 17.285 -17.665 -28.723 1.00 68.50 207 SER A CA 1
ATOM 1737 C C . SER A 1 207 ? 17.111 -19.105 -29.185 1.00 68.50 207 SER A C 1
ATOM 1739 O O . SER A 1 207 ? 18.069 -19.878 -29.236 1.00 68.50 207 SER A O 1
ATOM 1741 N N . TRP A 1 208 ? 15.865 -19.479 -29.465 1.00 78.12 208 TRP A N 1
ATOM 1742 C CA . TRP A 1 208 ? 15.516 -20.752 -30.079 1.00 78.12 208 TRP A CA 1
ATOM 1743 C C . TRP A 1 208 ? 15.515 -20.543 -31.601 1.00 78.12 208 TRP A C 1
ATOM 1745 O O . TRP A 1 208 ? 14.549 -19.979 -32.120 1.00 78.12 208 TRP A O 1
ATOM 1755 N N . PRO A 1 209 ? 16.560 -20.972 -32.342 1.00 80.81 209 PRO A N 1
ATOM 1756 C CA . PRO A 1 209 ? 16.718 -20.615 -33.757 1.00 80.81 209 PRO A CA 1
ATOM 1757 C C . PRO A 1 209 ? 15.500 -20.919 -34.655 1.00 80.81 209 PRO A C 1
ATOM 1759 O O . PRO A 1 209 ? 15.182 -20.098 -35.510 1.00 80.81 209 PRO A O 1
ATOM 1762 N N . PRO A 1 210 ? 14.747 -22.026 -34.456 1.00 84.31 210 PRO A N 1
ATOM 1763 C CA . PRO A 1 210 ? 13.549 -22.299 -35.253 1.00 84.31 210 PRO A CA 1
ATOM 1764 C C . PRO A 1 210 ? 12.422 -21.272 -35.090 1.00 84.31 210 PRO A C 1
ATOM 1766 O O . PRO A 1 210 ? 11.591 -21.135 -35.987 1.00 84.31 210 PRO A O 1
ATOM 1769 N N . GLU A 1 211 ? 12.332 -20.618 -33.931 1.00 85.69 211 GLU A N 1
ATOM 1770 C CA . GLU A 1 211 ? 11.336 -19.574 -33.662 1.00 85.69 211 GLU A CA 1
ATOM 1771 C C . GLU A 1 211 ? 11.797 -18.234 -34.239 1.00 85.69 211 GLU A C 1
ATOM 1773 O O . GLU A 1 211 ? 11.006 -17.565 -34.905 1.00 85.69 211 GLU A O 1
ATOM 1778 N N . ASP A 1 212 ? 13.082 -17.901 -34.095 1.00 85.94 212 ASP A N 1
ATOM 1779 C CA . ASP A 1 212 ? 13.677 -16.718 -34.730 1.00 85.94 212 ASP A CA 1
ATOM 1780 C C . ASP A 1 212 ? 13.487 -16.753 -36.252 1.00 85.94 212 ASP A C 1
ATOM 1782 O O . ASP A 1 212 ? 12.975 -15.794 -36.829 1.00 85.94 212 ASP A O 1
ATOM 1786 N N . ASP A 1 213 ? 13.772 -17.892 -36.894 1.00 87.94 213 ASP A N 1
ATOM 1787 C CA . ASP A 1 213 ? 13.563 -18.079 -38.334 1.00 87.94 213 ASP A CA 1
ATOM 1788 C C . ASP A 1 213 ? 12.106 -17.810 -38.752 1.00 87.94 213 ASP A C 1
ATOM 1790 O O . ASP A 1 213 ? 11.844 -17.301 -39.846 1.00 87.94 213 ASP A O 1
ATOM 1794 N N . GLN A 1 214 ? 11.129 -18.171 -37.911 1.00 90.56 214 GLN A N 1
ATOM 1795 C CA . GLN A 1 214 ? 9.712 -17.917 -38.189 1.00 90.56 214 GLN A CA 1
ATOM 1796 C C . GLN A 1 214 ? 9.365 -16.434 -38.047 1.00 90.56 214 GLN A C 1
ATOM 1798 O O . GLN A 1 214 ? 8.674 -15.887 -38.912 1.00 90.56 214 GLN A O 1
ATOM 1803 N N . ILE A 1 215 ? 9.862 -15.777 -36.997 1.00 87.31 215 ILE A N 1
ATOM 1804 C CA . ILE A 1 215 ? 9.659 -14.343 -36.759 1.00 87.31 215 ILE A CA 1
ATOM 1805 C C . ILE A 1 215 ? 10.288 -13.524 -37.894 1.00 87.31 215 ILE A C 1
ATOM 1807 O O . ILE A 1 215 ? 9.665 -12.595 -38.415 1.00 87.31 215 ILE A O 1
ATOM 1811 N N . GLU A 1 216 ? 11.496 -13.886 -38.326 1.00 92.31 216 GLU A N 1
ATOM 1812 C CA . GLU A 1 216 ? 12.184 -13.228 -39.434 1.00 92.31 216 GLU A CA 1
ATOM 1813 C C . GLU A 1 216 ? 11.438 -13.417 -40.754 1.00 92.31 216 GLU A C 1
ATOM 1815 O O . GLU A 1 216 ? 11.169 -12.430 -41.444 1.00 92.31 216 GLU A O 1
ATO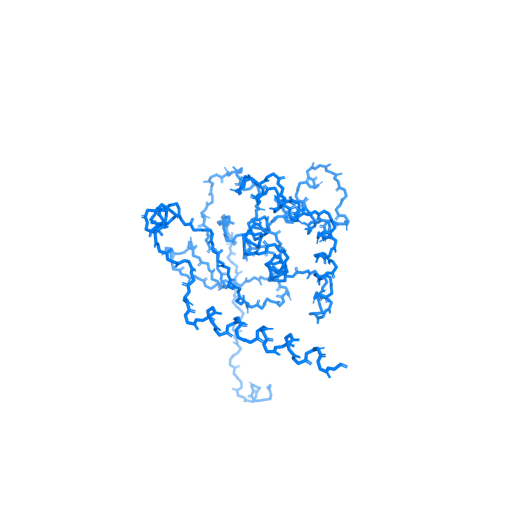M 1820 N N . LYS A 1 217 ? 11.008 -14.643 -41.085 1.00 93.44 217 LYS A N 1
ATOM 1821 C CA . LYS A 1 217 ? 10.201 -14.904 -42.291 1.00 93.44 217 LYS A CA 1
ATOM 1822 C C . LYS A 1 217 ? 8.910 -14.094 -42.298 1.00 93.44 217 LYS A C 1
ATOM 1824 O O . LYS A 1 217 ? 8.584 -13.492 -43.319 1.00 93.44 217 LYS A O 1
ATOM 1829 N N . PHE A 1 218 ? 8.209 -14.025 -41.166 1.00 95.00 218 PHE A N 1
ATOM 1830 C CA . PHE A 1 218 ? 6.988 -13.231 -41.046 1.00 95.00 218 PHE A CA 1
ATOM 1831 C C . PHE A 1 218 ? 7.254 -11.737 -41.274 1.00 95.00 218 PHE A C 1
ATOM 1833 O O . PHE A 1 218 ? 6.591 -11.111 -42.099 1.00 95.00 218 PHE A O 1
ATOM 1840 N N . ASN A 1 219 ? 8.269 -11.170 -40.616 1.00 93.00 219 ASN A N 1
ATOM 1841 C CA . ASN A 1 219 ? 8.642 -9.767 -40.807 1.00 93.00 219 ASN A CA 1
ATOM 1842 C C . ASN A 1 219 ? 9.064 -9.464 -42.250 1.00 93.00 219 ASN A C 1
ATOM 1844 O O . ASN A 1 219 ? 8.741 -8.400 -42.782 1.00 93.00 219 ASN A O 1
ATOM 1848 N N . THR A 1 220 ? 9.774 -10.394 -42.891 1.00 93.25 220 THR A N 1
ATOM 1849 C CA . THR A 1 220 ? 10.189 -10.260 -44.292 1.00 93.25 220 THR A CA 1
ATOM 1850 C C . THR A 1 220 ? 8.969 -10.260 -45.209 1.00 93.25 220 THR A C 1
ATOM 1852 O O . THR A 1 220 ? 8.824 -9.356 -46.029 1.00 93.25 220 THR A O 1
ATOM 1855 N N . HIS A 1 221 ? 8.032 -11.185 -44.987 1.00 93.81 221 HIS A N 1
ATOM 1856 C CA . HIS A 1 221 ? 6.780 -11.271 -45.733 1.00 93.81 221 HIS A CA 1
ATOM 1857 C C . HIS A 1 221 ? 5.922 -10.002 -45.606 1.00 93.81 221 HIS A C 1
ATOM 1859 O O . HIS A 1 221 ? 5.465 -9.461 -46.612 1.00 93.81 221 HIS A O 1
ATOM 1865 N N . VAL A 1 222 ? 5.751 -9.477 -44.385 1.00 94.81 222 VAL A N 1
ATOM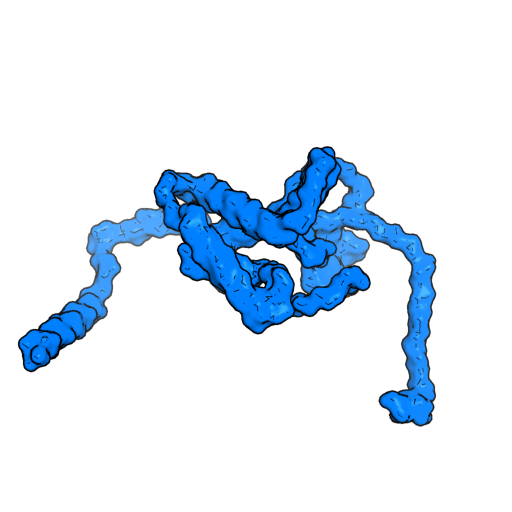 1866 C CA . VAL A 1 222 ? 5.019 -8.221 -44.146 1.00 94.81 222 VAL A CA 1
ATOM 1867 C C . VAL A 1 222 ? 5.678 -7.061 -44.897 1.00 94.81 222 VAL A C 1
ATOM 1869 O O . VAL A 1 222 ? 4.992 -6.290 -45.564 1.00 94.81 222 VAL A O 1
ATOM 1872 N N . ARG A 1 223 ? 7.014 -6.955 -44.854 1.00 92.75 223 ARG A N 1
ATOM 1873 C CA . ARG A 1 223 ? 7.753 -5.912 -45.585 1.00 92.75 223 ARG A CA 1
ATOM 1874 C C . ARG A 1 223 ? 7.569 -6.019 -47.098 1.00 92.75 223 ARG A C 1
ATOM 1876 O O . ARG A 1 223 ? 7.406 -4.992 -47.753 1.00 92.75 223 ARG A O 1
ATOM 1883 N N . GLU A 1 224 ? 7.597 -7.225 -47.656 1.00 93.69 224 GLU A N 1
ATOM 1884 C CA . GLU A 1 224 ? 7.374 -7.447 -49.088 1.00 93.69 224 GLU A CA 1
ATOM 1885 C C . GLU A 1 224 ? 5.955 -7.058 -49.513 1.00 93.69 224 GLU A C 1
ATOM 1887 O O . GLU A 1 224 ? 5.805 -6.315 -50.482 1.00 93.69 224 GLU A O 1
ATOM 1892 N N . GLN A 1 225 ? 4.927 -7.455 -48.754 1.00 92.00 225 GLN A N 1
ATOM 1893 C CA . GLN A 1 225 ? 3.546 -7.040 -49.028 1.00 92.00 225 GLN A CA 1
ATOM 1894 C C . GLN A 1 225 ? 3.376 -5.519 -48.981 1.00 92.00 225 GLN A C 1
ATOM 1896 O O . GLN A 1 225 ? 2.748 -4.952 -49.870 1.00 92.00 225 GLN A O 1
ATOM 1901 N N . THR A 1 226 ? 3.974 -4.839 -47.996 1.00 88.62 226 THR A N 1
ATOM 1902 C CA . THR A 1 226 ? 3.872 -3.371 -47.895 1.00 88.62 226 THR A CA 1
ATOM 1903 C C . THR A 1 226 ? 4.558 -2.615 -49.031 1.00 88.62 226 THR A C 1
ATOM 1905 O O . THR A 1 226 ? 4.239 -1.454 -49.235 1.00 88.62 226 THR A O 1
ATOM 1908 N N . LYS A 1 227 ? 5.495 -3.233 -49.766 1.00 86.62 227 LYS A N 1
ATOM 1909 C CA . LYS A 1 227 ? 6.130 -2.614 -50.945 1.00 86.62 227 LYS A CA 1
ATOM 1910 C C . LYS A 1 227 ? 5.299 -2.745 -52.223 1.00 86.62 227 LYS A C 1
ATOM 1912 O O . LYS A 1 227 ? 5.582 -2.042 -53.187 1.00 86.62 227 LYS A O 1
ATOM 1917 N N . LEU A 1 228 ? 4.366 -3.696 -52.261 1.00 81.25 228 LEU A N 1
ATOM 1918 C CA . LEU A 1 228 ? 3.488 -3.949 -53.409 1.00 81.25 228 LEU A CA 1
ATOM 1919 C C . LEU A 1 228 ? 2.192 -3.123 -53.355 1.00 81.25 228 LEU A C 1
ATOM 1921 O O . LEU A 1 228 ? 1.480 -3.065 -54.357 1.00 81.25 228 LEU A O 1
ATOM 1925 N N . LEU A 1 229 ? 1.898 -2.519 -52.200 1.00 64.94 229 LEU A N 1
ATOM 1926 C CA . LEU A 1 229 ? 0.826 -1.545 -51.969 1.00 64.94 229 LEU A CA 1
ATOM 1927 C C . LEU A 1 229 ? 1.350 -0.119 -52.161 1.00 64.94 229 LEU A C 1
ATOM 1929 O O . LEU A 1 229 ? 0.573 0.704 -52.693 1.00 64.94 229 LEU A O 1
#

Organism: NCBI:txid408172

Sequence (229 aa):
IKEAYDERKSYETSRSHVQTPNLFEVNKETLFFALTEFPYITYLYEKYRQEIKTDKELSIDGIKEILIRARILFTKKHNVRYHNLTSQTFQIYLQYIRNLTLIENRLTPDLYTLIKTAKQIGGDPFAIAVLEAAREYPFENNKSKSFETVTLGINKATGINDHTPSDIKYRLSEIKVEWRDINLKPDINLQKKNEWKYNWNPYGQCSWPPEDDQIEKFNTHVREQTKLL